Protein AF-A0A7W0QN53-F1 (afdb_monomer)

Sequence (244 aa):
MTRIAAPAMTIVIVVIAFSGLAGWNRSGQPRLVATLTERELPPSWNAQGLDDESGRQLRIEIEYRHDPLDSRNWLPELRLRAIGFHFNVPTGAPEAADTYAKTPARLAWVVFELDGPAWRDIERRRALQPEAQPAQQRQLQSRLVPVDAGPDFETLLARYPTGHLILRAVVGLTYLMPEHGGPLVYGAIRKIVPGEIAVPSHLRAVLDALPARVEGGPPLPRYEAELAMGRLGIPYLRGVRPLP

Foldseek 3Di:
DPPVVVVVVVVVVVVCVVVVVVVQQAPDDFQDKDKFFCLQFPWDPVVPDDDPPPFTKTFGAADWPPDLVSQCQQCNPVQVVQQPDDDPDDFQDQCSQVVQQPDFWGKWKWKWAAPDPVLVVVVVVLVPDPPRDPPQVVQSHGRTYTRYIHRDDVVVCVVCVPRIDIFIFTKGKHWDQDPDTGIRIGITTPATVVRMEGDDPVQVVQVVPFDDPDVVDRNHGQKMWMWTGTPVRDIYTPHMHTDD

Solvent-accessible surface area (backbone atoms only — not comparable to full-atom values): 13863 Å² total; per-residue (Å²): 140,74,82,61,56,62,62,53,50,53,50,51,52,53,52,49,50,53,53,48,50,56,52,52,24,65,48,76,79,65,82,44,74,44,82,39,38,35,34,31,40,33,74,36,80,73,77,78,61,94,58,100,76,66,71,56,36,29,27,64,40,62,39,78,67,81,51,63,69,59,18,36,67,41,41,29,69,70,39,43,40,63,47,70,50,80,85,87,58,61,84,38,38,80,65,34,45,64,56,40,56,68,44,80,63,36,75,28,35,32,34,24,36,52,77,35,73,70,36,54,49,52,52,54,57,43,73,73,41,93,84,50,70,57,71,61,60,62,54,50,48,26,44,31,23,72,56,41,54,33,66,51,62,66,66,48,43,75,72,45,79,67,73,46,48,76,43,36,27,36,36,30,49,43,67,45,79,51,98,70,76,38,32,47,73,32,48,43,82,75,44,55,52,75,41,58,38,72,54,55,74,91,52,40,64,62,66,68,69,50,77,77,82,58,86,91,52,82,54,66,56,61,29,37,33,36,40,28,27,22,74,74,68,49,71,44,71,79,47,65,47,78,47,136

Secondary structure (DSSP, 8-state):
--SSHHHHHHHHHHHHHHHHHHHHHTSSS-S-EEEEETTTSPBPGGGGSS-TTS--EEEP------SHHHHHHHS-HHHHHHHT----S-TT-TTHHHHHHTSPPEEEEEEEEESSHHHHHHHHHHHTSTT---HHHHTTS--EEEEEEES-HHHHHHH--SSEEEEEEEEEEEEE--SSSS-EEEEEEEEEESSEEEPPHHHHHHHHTSPPPPTTS----SEEEEEEE-TTS-EEEEEEEE--

Mean predicted aligned error: 8.48 Å

Nearest PDB structures (foldseek):
  3ewk-assembly1_A  TM=4.896E-01  e=5.685E+00  Methylococcus capsulatus
  6gbv-assembly1_A-2  TM=2.712E-01  e=3.384E+00  Dinoroseobacter shibae DFL 12 = DSM 16493
  7sgl-assembly1_C  TM=2.755E-01  e=6.758E+00  Homo sapiens

Structure (mmCIF, N/CA/C/O backbone):
data_AF-A0A7W0QN53-F1
#
_entry.id   AF-A0A7W0QN53-F1
#
loop_
_atom_site.group_PDB
_atom_site.id
_atom_site.type_symbol
_atom_site.label_atom_id
_atom_site.label_alt_id
_atom_site.label_comp_id
_atom_site.label_asym_id
_atom_site.label_entity_id
_atom_site.label_seq_id
_atom_site.pdbx_PDB_ins_code
_atom_site.Cartn_x
_atom_site.Cartn_y
_atom_site.Cartn_z
_atom_site.occupancy
_atom_site.B_iso_or_equiv
_atom_site.auth_seq_id
_atom_site.auth_comp_id
_atom_site.auth_asym_id
_atom_site.auth_atom_id
_atom_site.pdbx_PDB_model_num
ATOM 1 N N . MET A 1 1 ? -35.197 37.846 5.165 1.00 49.56 1 MET A N 1
ATOM 2 C CA . MET A 1 1 ? -34.543 36.732 5.896 1.00 49.56 1 MET A CA 1
ATOM 3 C C . MET A 1 1 ? -34.338 35.489 5.007 1.00 49.56 1 MET A C 1
ATOM 5 O O . MET A 1 1 ? -34.407 34.372 5.488 1.00 49.56 1 MET A O 1
ATOM 9 N N . THR A 1 2 ? -34.034 35.652 3.713 1.00 52.00 2 THR A N 1
ATOM 10 C CA . THR A 1 2 ? -34.021 34.557 2.712 1.00 52.00 2 THR A CA 1
ATOM 11 C C . THR A 1 2 ? -32.630 34.215 2.162 1.00 52.00 2 THR A C 1
ATOM 13 O O . THR A 1 2 ? -32.497 33.285 1.378 1.00 52.00 2 THR A O 1
ATOM 16 N N . ARG A 1 3 ? -31.572 34.929 2.577 1.00 52.72 3 ARG A N 1
ATOM 17 C CA . ARG A 1 3 ? -30.212 34.754 2.026 1.00 52.72 3 ARG A CA 1
ATOM 18 C C . ARG A 1 3 ? -29.341 33.718 2.755 1.00 52.72 3 ARG A C 1
ATOM 20 O O . ARG A 1 3 ? -28.291 33.365 2.240 1.00 52.72 3 ARG A O 1
ATOM 27 N N . ILE A 1 4 ? -29.783 33.202 3.907 1.00 54.41 4 ILE A N 1
ATOM 28 C CA . ILE A 1 4 ? -29.040 32.204 4.710 1.00 54.41 4 ILE A CA 1
ATOM 29 C C . ILE A 1 4 ? -29.551 30.768 4.458 1.00 54.41 4 ILE A C 1
ATOM 31 O O . ILE A 1 4 ? -28.822 29.804 4.663 1.00 54.41 4 ILE A O 1
ATOM 35 N N . ALA A 1 5 ? -30.772 30.605 3.935 1.00 55.28 5 ALA A N 1
ATOM 36 C CA . ALA A 1 5 ? -31.382 29.287 3.731 1.00 55.28 5 ALA A CA 1
ATOM 37 C C . ALA A 1 5 ? -30.684 28.457 2.637 1.00 55.28 5 ALA A C 1
ATOM 39 O O . ALA A 1 5 ? -30.476 27.260 2.811 1.00 55.28 5 ALA A O 1
ATOM 40 N N . ALA A 1 6 ? -30.268 29.095 1.538 1.00 56.34 6 ALA A N 1
ATOM 41 C CA . ALA A 1 6 ? -29.578 28.422 0.438 1.00 56.34 6 ALA A CA 1
ATOM 42 C C . ALA A 1 6 ? -28.191 27.860 0.828 1.00 56.34 6 ALA A C 1
ATOM 44 O O . ALA A 1 6 ? -27.966 26.672 0.600 1.00 56.34 6 ALA A O 1
ATOM 45 N N . PRO A 1 7 ? -27.269 28.625 1.455 1.00 65.00 7 PRO A N 1
ATOM 46 C CA . PRO A 1 7 ? -25.982 28.067 1.878 1.00 65.00 7 PRO A CA 1
ATOM 47 C C . PRO A 1 7 ? -26.133 27.015 2.986 1.00 65.00 7 PRO A C 1
ATOM 49 O O . PRO A 1 7 ? -25.450 25.995 2.941 1.00 65.00 7 PRO A O 1
ATOM 52 N N . ALA A 1 8 ? -27.061 27.203 3.933 1.00 65.00 8 ALA A N 1
ATOM 53 C CA . ALA A 1 8 ? -27.314 26.223 4.989 1.00 65.00 8 ALA A CA 1
ATOM 54 C C . ALA A 1 8 ? -27.833 24.886 4.430 1.00 65.00 8 ALA A C 1
ATOM 56 O O . ALA A 1 8 ? -27.370 23.824 4.837 1.00 65.00 8 ALA A O 1
ATOM 57 N N . MET A 1 9 ? -28.741 24.924 3.451 1.00 71.06 9 MET A N 1
ATOM 58 C CA . MET A 1 9 ? -29.277 23.721 2.810 1.00 71.06 9 MET A CA 1
ATOM 59 C C . MET A 1 9 ? -28.211 22.974 1.998 1.00 71.06 9 MET A C 1
ATOM 61 O O . MET A 1 9 ? -28.131 21.750 2.082 1.00 71.06 9 MET A O 1
ATOM 65 N N . THR A 1 10 ? -27.339 23.690 1.280 1.00 69.62 10 THR A N 1
ATOM 66 C CA . THR A 1 10 ? -26.200 23.077 0.579 1.00 69.62 10 THR A CA 1
ATOM 67 C C . THR A 1 10 ? -25.249 22.385 1.553 1.00 69.62 10 THR A C 1
ATOM 69 O O . THR A 1 10 ? -24.856 21.246 1.314 1.00 69.62 10 THR A O 1
ATOM 72 N N . ILE A 1 11 ? -24.924 23.025 2.681 1.00 72.00 11 ILE A N 1
ATOM 73 C CA . ILE A 1 11 ? -24.069 22.427 3.717 1.00 72.00 11 ILE A CA 1
ATOM 74 C C . ILE A 1 11 ? -24.713 21.154 4.278 1.00 72.00 11 ILE A C 1
ATOM 76 O O . ILE A 1 11 ? -24.049 20.125 4.364 1.00 72.00 11 ILE A O 1
ATOM 80 N N . VAL A 1 12 ? -26.011 21.182 4.596 1.00 71.81 12 VAL A N 1
ATOM 81 C CA . VAL A 1 12 ? -26.733 20.009 5.115 1.00 71.81 12 VAL A CA 1
ATOM 82 C C . VAL A 1 12 ? -26.734 18.857 4.105 1.00 71.81 12 VAL A C 1
ATOM 84 O O . VAL A 1 12 ? -26.457 17.722 4.485 1.00 71.81 12 VAL A O 1
ATOM 87 N N . ILE A 1 13 ? -26.967 19.128 2.817 1.00 70.00 13 ILE A N 1
ATOM 88 C CA . ILE A 1 13 ? -26.927 18.101 1.762 1.00 70.00 13 ILE A CA 1
ATOM 89 C C . ILE A 1 13 ? -25.531 17.481 1.657 1.00 70.00 13 ILE A C 1
ATOM 91 O O . ILE A 1 13 ? -25.406 16.259 1.597 1.00 70.00 13 ILE A O 1
ATOM 95 N N . VAL A 1 14 ? -24.481 18.303 1.682 1.00 69.00 14 VAL A N 1
ATOM 96 C CA . VAL A 1 14 ? -23.091 17.834 1.618 1.00 69.00 14 VAL A CA 1
ATOM 97 C C . VAL A 1 14 ? -22.743 16.977 2.841 1.00 69.00 14 VAL A C 1
ATOM 99 O O . VAL A 1 14 ? -22.193 15.887 2.691 1.00 69.00 14 VAL A O 1
ATOM 102 N N . VAL A 1 15 ? -23.124 17.409 4.047 1.00 66.44 15 VAL A N 1
ATOM 103 C CA . VAL A 1 15 ? -22.886 16.658 5.292 1.00 66.44 15 VAL A CA 1
ATOM 104 C C . VAL A 1 15 ? -23.634 15.322 5.297 1.00 66.44 15 VAL A C 1
ATOM 106 O O . VAL A 1 15 ? -23.049 14.298 5.662 1.00 66.44 15 VAL A O 1
ATOM 109 N N . ILE A 1 16 ? -24.897 15.299 4.855 1.00 63.41 16 ILE A N 1
ATOM 110 C CA . ILE A 1 16 ? -25.692 14.065 4.746 1.00 63.41 16 ILE A CA 1
ATOM 111 C C . ILE A 1 16 ? -25.085 13.132 3.696 1.00 63.41 16 ILE A C 1
ATOM 113 O O . ILE 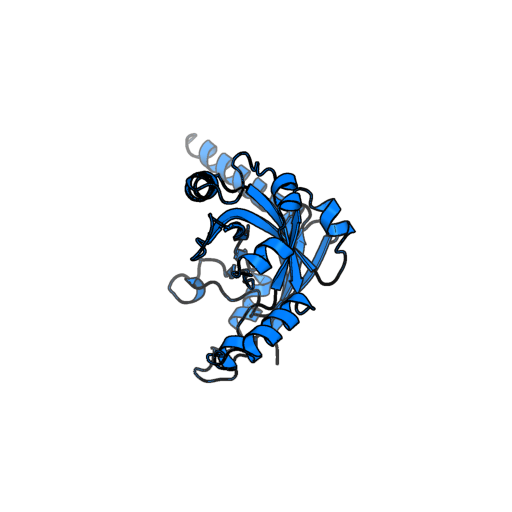A 1 16 ? -24.959 11.936 3.954 1.00 63.41 16 ILE A O 1
ATOM 117 N N . ALA A 1 17 ? -24.653 13.659 2.548 1.00 63.53 17 ALA A N 1
ATOM 118 C CA . ALA A 1 17 ? -24.020 12.866 1.500 1.00 63.53 17 ALA A CA 1
ATOM 119 C C . ALA A 1 17 ? -22.724 12.204 1.999 1.00 63.53 17 ALA A C 1
ATOM 121 O O . ALA A 1 17 ? -22.555 10.995 1.842 1.00 63.53 17 ALA A O 1
ATOM 122 N N . PHE A 1 18 ? -21.839 12.950 2.668 1.00 61.38 18 PHE A N 1
ATOM 123 C CA . PHE A 1 18 ? -20.591 12.394 3.201 1.00 61.38 18 PHE A CA 1
ATOM 124 C C . PHE A 1 18 ? -20.811 11.418 4.366 1.00 61.38 18 PHE A C 1
ATOM 126 O O . PHE A 1 18 ? -20.173 10.363 4.408 1.00 61.38 18 PHE A O 1
ATOM 133 N N . SER A 1 19 ? -21.747 11.710 5.274 1.00 62.31 19 SER A N 1
ATOM 134 C CA . SER A 1 19 ? -22.089 10.802 6.381 1.00 62.31 19 SER A CA 1
ATOM 135 C C . SER A 1 19 ? -22.739 9.514 5.868 1.00 62.31 19 SER A C 1
ATOM 137 O O . SER A 1 19 ? -22.393 8.416 6.310 1.00 62.31 19 SER A O 1
ATOM 139 N N . GLY A 1 20 ? -23.624 9.635 4.875 1.00 69.94 20 GLY A N 1
ATOM 140 C CA . GLY A 1 20 ? -24.259 8.511 4.193 1.00 69.94 20 GLY A CA 1
ATOM 141 C C . GLY A 1 20 ? -23.251 7.636 3.451 1.00 69.94 20 GLY A C 1
ATOM 142 O O . GLY A 1 20 ? -23.315 6.416 3.563 1.00 69.94 20 GLY A O 1
ATOM 143 N N . LEU A 1 21 ? -22.263 8.230 2.773 1.00 72.94 21 LEU A N 1
ATOM 144 C CA . LEU A 1 21 ? -21.181 7.498 2.102 1.00 72.94 21 LEU A CA 1
ATOM 145 C C . LEU A 1 21 ? -20.304 6.718 3.089 1.00 72.94 21 LEU A C 1
ATOM 147 O O . LEU A 1 21 ? -19.957 5.567 2.820 1.00 72.94 21 LEU A O 1
ATOM 151 N N . ALA A 1 22 ? -19.972 7.305 4.242 1.00 74.00 22 ALA A N 1
ATOM 152 C CA . ALA A 1 22 ? -19.208 6.616 5.280 1.00 74.00 22 ALA A CA 1
ATOM 153 C C . ALA A 1 22 ? -19.995 5.439 5.882 1.00 74.00 22 ALA A C 1
ATOM 155 O O . ALA A 1 22 ? -19.445 4.346 6.037 1.00 74.00 22 ALA A O 1
ATOM 156 N N . GLY A 1 23 ? -21.285 5.641 6.173 1.00 77.62 23 GLY A N 1
ATOM 157 C CA . GLY A 1 23 ? -22.186 4.583 6.633 1.00 77.62 23 GLY A CA 1
ATOM 158 C C . GLY A 1 23 ? -22.361 3.474 5.594 1.00 77.62 23 GLY A C 1
ATOM 159 O O . GLY A 1 23 ? -22.252 2.295 5.921 1.00 77.62 23 GLY A O 1
ATOM 160 N N . TRP A 1 24 ? -22.535 3.837 4.322 1.00 81.81 24 TRP A N 1
ATOM 161 C CA . TRP A 1 24 ? -22.690 2.886 3.224 1.00 81.81 24 TRP A CA 1
ATOM 162 C C . TRP A 1 24 ? -21.407 2.093 2.955 1.00 81.81 24 TRP A C 1
ATOM 164 O O . TRP A 1 24 ? -21.468 0.876 2.775 1.00 81.81 24 TRP A O 1
ATOM 174 N N . ASN A 1 25 ? -20.233 2.728 3.016 1.00 85.31 25 ASN A N 1
ATOM 175 C CA . ASN A 1 25 ? -18.957 2.021 2.900 1.00 85.31 25 ASN A CA 1
ATOM 176 C C . ASN A 1 25 ? -18.796 0.952 3.991 1.00 85.31 25 ASN A C 1
ATOM 178 O O . ASN A 1 25 ? -18.280 -0.125 3.709 1.00 85.31 25 ASN A O 1
ATOM 182 N N . ARG A 1 26 ? -19.259 1.233 5.214 1.00 84.94 26 ARG A N 1
ATOM 183 C CA . ARG A 1 26 ? -19.212 0.302 6.355 1.00 84.94 26 ARG A CA 1
ATOM 184 C C . ARG A 1 26 ? -20.394 -0.669 6.410 1.00 84.94 26 ARG A C 1
ATOM 186 O O . ARG A 1 26 ? -20.429 -1.518 7.295 1.00 84.94 26 ARG A O 1
ATOM 193 N N . SER A 1 27 ? -21.371 -0.530 5.515 1.00 81.69 27 SER A N 1
ATOM 194 C CA . SER A 1 27 ? -22.553 -1.389 5.502 1.00 81.69 27 SER A CA 1
ATOM 195 C C . SER A 1 27 ? -22.236 -2.767 4.915 1.00 81.69 27 SER A C 1
ATOM 197 O O . SER A 1 27 ? -21.496 -2.891 3.936 1.00 81.69 27 SER A O 1
ATOM 199 N N . GLY A 1 28 ? -22.839 -3.803 5.498 1.00 77.38 28 GLY A N 1
ATOM 200 C CA . GLY A 1 28 ? -22.629 -5.194 5.100 1.00 77.38 28 GLY A CA 1
ATOM 201 C C . GLY A 1 28 ? -21.401 -5.838 5.747 1.00 77.38 28 GLY A C 1
ATOM 202 O O . GLY A 1 28 ? -20.790 -5.289 6.663 1.00 77.38 28 GLY A O 1
ATOM 203 N N . GLN A 1 29 ? -21.066 -7.044 5.288 1.00 79.25 29 GLN A N 1
ATOM 204 C CA . GLN A 1 29 ? -19.858 -7.728 5.738 1.00 79.25 29 GLN A CA 1
ATOM 205 C C . GLN A 1 29 ? -18.625 -7.108 5.064 1.00 79.25 29 GLN A C 1
ATOM 207 O O . GLN A 1 29 ? -18.663 -6.840 3.857 1.00 79.25 29 GLN A O 1
ATOM 212 N N . PRO A 1 30 ? -17.539 -6.864 5.817 1.00 84.25 30 PRO A N 1
ATOM 213 C CA . PRO A 1 30 ? -16.306 -6.356 5.242 1.00 8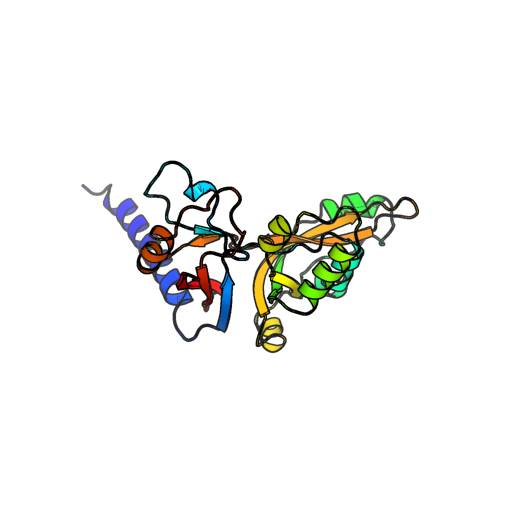4.25 30 PRO A CA 1
ATOM 214 C C . PRO A 1 30 ? -15.744 -7.364 4.245 1.00 84.25 30 PRO A C 1
ATOM 216 O O . PRO A 1 30 ? -15.778 -8.573 4.467 1.00 84.25 30 PRO A O 1
ATOM 219 N N . ARG A 1 31 ? -15.212 -6.846 3.143 1.00 84.44 31 ARG A N 1
ATOM 220 C CA . ARG A 1 31 ? -14.746 -7.673 2.021 1.00 84.44 31 ARG A CA 1
ATOM 221 C C . ARG A 1 31 ? -13.388 -8.312 2.286 1.00 84.44 31 ARG A C 1
ATOM 223 O O . ARG A 1 31 ? -13.052 -9.328 1.695 1.00 84.44 31 ARG A O 1
ATOM 230 N N . LEU A 1 32 ? -12.615 -7.665 3.151 1.00 88.44 32 LEU A N 1
ATOM 231 C CA . LEU A 1 32 ? -11.283 -8.053 3.578 1.00 88.44 32 LEU A CA 1
ATOM 232 C C . LEU A 1 32 ? -11.070 -7.458 4.970 1.00 88.44 32 LEU A C 1
ATOM 234 O O . LEU A 1 32 ? -11.441 -6.303 5.208 1.00 88.44 32 LEU A O 1
ATOM 238 N N . VAL A 1 33 ? -10.503 -8.245 5.882 1.00 91.31 33 VAL A N 1
ATOM 239 C CA . VAL A 1 33 ? -10.131 -7.806 7.232 1.00 91.31 33 VAL A CA 1
ATOM 240 C C . VAL A 1 33 ? -8.691 -8.225 7.497 1.00 91.31 33 VAL A C 1
ATOM 242 O O . VAL A 1 33 ? -8.322 -9.363 7.219 1.00 91.31 33 VAL A O 1
ATOM 245 N N . ALA A 1 34 ? -7.892 -7.303 8.024 1.00 92.31 34 ALA A N 1
ATOM 246 C CA . ALA A 1 34 ? -6.507 -7.530 8.404 1.00 92.31 34 ALA A CA 1
ATOM 247 C C . ALA A 1 34 ? -6.238 -6.929 9.788 1.00 92.31 34 ALA A C 1
ATOM 249 O O . ALA A 1 34 ? -6.646 -5.802 10.071 1.00 92.31 34 ALA A O 1
ATOM 250 N N . THR A 1 35 ? -5.527 -7.670 10.632 1.00 94.62 35 THR A N 1
ATOM 251 C CA . THR A 1 35 ? -5.037 -7.169 11.919 1.00 94.62 35 THR A CA 1
ATOM 252 C C . THR A 1 35 ? -3.652 -6.577 11.710 1.00 94.62 35 THR A C 1
ATOM 254 O O . THR A 1 35 ? -2.719 -7.288 11.344 1.00 94.62 35 THR A O 1
ATOM 257 N N . LEU A 1 36 ? -3.530 -5.269 11.908 1.00 94.75 36 LEU A N 1
ATOM 258 C CA . LEU A 1 36 ? -2.307 -4.496 11.713 1.00 94.75 36 LEU A CA 1
ATOM 259 C C . LEU A 1 36 ? -1.796 -3.973 13.053 1.00 94.75 36 LEU A C 1
ATOM 261 O O . LEU A 1 36 ? -2.572 -3.801 13.987 1.00 94.75 36 LEU A O 1
ATOM 265 N N . THR A 1 37 ? -0.503 -3.691 13.157 1.00 93.62 37 THR A N 1
ATOM 266 C CA . THR A 1 37 ? 0.090 -3.100 14.364 1.00 93.62 37 THR A CA 1
ATOM 267 C C . THR A 1 37 ? 0.438 -1.634 14.140 1.00 93.62 37 THR A C 1
ATOM 269 O O . THR A 1 37 ? 0.337 -1.119 13.026 1.00 93.62 37 THR A O 1
ATOM 272 N N . GLU A 1 38 ? 0.920 -0.959 15.185 1.00 90.75 38 GLU A N 1
ATOM 273 C CA . GLU A 1 38 ? 1.493 0.390 15.073 1.00 90.75 38 GLU A CA 1
ATOM 274 C C . GLU A 1 38 ? 2.580 0.507 13.977 1.00 90.75 38 GLU A C 1
ATOM 276 O O . GLU A 1 38 ? 2.793 1.596 13.456 1.00 90.75 38 GLU A O 1
ATOM 281 N N . ARG A 1 39 ? 3.243 -0.594 13.587 1.00 91.56 39 ARG A N 1
ATOM 282 C CA . ARG A 1 39 ? 4.249 -0.614 12.506 1.00 91.56 39 ARG A CA 1
ATOM 283 C C . ARG A 1 39 ? 3.651 -0.301 11.133 1.00 91.56 39 ARG A C 1
ATOM 285 O O . ARG A 1 39 ? 4.284 0.359 10.318 1.00 91.56 39 ARG A O 1
ATOM 292 N N . GLU A 1 40 ? 2.445 -0.796 10.874 1.00 94.44 40 GLU A N 1
ATOM 293 C CA . GLU A 1 40 ? 1.733 -0.617 9.605 1.00 94.44 40 GLU A CA 1
ATOM 294 C C . GLU A 1 40 ? 0.730 0.546 9.657 1.00 94.44 40 GLU A C 1
ATOM 296 O O . GLU A 1 40 ? 0.313 1.053 8.616 1.00 94.44 40 GLU A O 1
ATOM 301 N N . LEU A 1 41 ? 0.333 0.963 10.863 1.00 93.44 41 LEU A N 1
ATOM 302 C CA . LEU A 1 41 ? -0.618 2.046 11.101 1.00 93.44 41 LEU A CA 1
ATOM 303 C C . LEU A 1 41 ? -0.104 3.089 12.109 1.00 93.44 41 LEU A C 1
ATOM 305 O O . LEU A 1 41 ? -0.831 3.390 13.050 1.00 93.44 41 LEU A O 1
ATOM 309 N N . PRO A 1 42 ? 1.110 3.656 11.984 1.00 89.31 42 PRO A N 1
ATOM 310 C CA . PRO A 1 42 ? 1.612 4.609 12.971 1.00 89.31 42 PRO A CA 1
ATOM 311 C C . PRO A 1 42 ? 0.693 5.839 13.103 1.00 89.31 42 PRO A C 1
ATOM 313 O O . PRO A 1 42 ? 0.068 6.254 12.118 1.00 89.31 42 PRO A O 1
ATOM 316 N N . PRO A 1 43 ? 0.630 6.479 14.288 1.00 85.81 43 PRO A N 1
ATOM 317 C CA . PRO A 1 43 ? -0.032 7.774 14.426 1.00 85.81 43 PRO A CA 1
ATOM 318 C C . PRO A 1 43 ? 0.526 8.770 13.399 1.00 85.81 43 PRO A C 1
ATOM 320 O O . PRO A 1 43 ? 1.740 8.815 13.176 1.00 85.81 43 PRO A O 1
ATOM 323 N N . SER A 1 44 ? -0.344 9.549 12.751 1.00 81.81 44 SER A N 1
ATOM 324 C CA . SER A 1 44 ? 0.119 10.612 11.849 1.00 81.81 44 SER A CA 1
ATOM 325 C C . SER A 1 44 ? 0.897 11.675 12.638 1.00 81.81 44 SER A C 1
ATOM 327 O O . SER A 1 44 ? 0.578 11.959 13.792 1.00 81.81 44 SER A O 1
ATOM 329 N N . TRP A 1 45 ? 1.930 12.260 12.024 1.00 59.44 45 TRP A N 1
ATOM 330 C CA . TRP A 1 45 ? 2.885 13.170 12.680 1.00 59.44 45 TRP A CA 1
ATOM 331 C C . TRP A 1 45 ? 2.218 14.447 13.221 1.00 59.44 45 TRP A C 1
ATOM 333 O O . TRP A 1 45 ? 2.705 15.047 14.176 1.00 59.44 45 TRP A O 1
ATOM 343 N N . ASN A 1 46 ? 1.053 14.809 12.679 1.00 53.75 46 ASN A N 1
ATOM 344 C CA . ASN A 1 46 ? 0.252 15.943 13.143 1.00 53.75 46 ASN A CA 1
ATOM 345 C C . ASN A 1 46 ? -0.458 15.673 14.486 1.00 53.75 46 ASN A C 1
ATOM 347 O O . ASN A 1 46 ? -1.067 16.575 15.044 1.00 53.75 46 ASN A O 1
ATOM 351 N N . ALA A 1 47 ? -0.371 14.458 15.039 1.00 49.31 47 ALA A N 1
ATOM 352 C CA . ALA A 1 47 ? -0.933 14.128 16.350 1.00 49.31 47 ALA A CA 1
ATOM 353 C C . ALA A 1 47 ? -0.110 14.677 17.535 1.00 49.31 47 ALA A C 1
ATOM 355 O O . ALA A 1 47 ? -0.547 14.553 18.678 1.00 49.31 47 ALA A O 1
ATOM 356 N N . GLN A 1 48 ? 1.077 15.251 17.289 1.00 44.78 48 GLN A N 1
ATOM 357 C CA . GLN A 1 48 ? 1.996 15.705 18.341 1.00 44.78 48 GLN A CA 1
ATOM 358 C C . GLN A 1 48 ? 1.967 17.223 18.611 1.00 44.78 48 GLN A C 1
ATOM 360 O O . GLN A 1 48 ? 2.634 17.668 19.542 1.00 44.78 48 GLN A O 1
ATOM 365 N N . GLY A 1 49 ? 1.227 18.029 17.839 1.00 42.69 49 GLY A N 1
ATOM 366 C CA . GLY A 1 49 ? 1.264 19.489 17.968 1.00 42.69 49 GLY A CA 1
ATOM 367 C C . GLY A 1 49 ? -0.068 20.169 17.670 1.00 42.69 49 GLY A C 1
ATOM 368 O O . GLY A 1 49 ? -0.502 20.163 16.528 1.00 42.69 49 GLY A O 1
ATOM 369 N N . LEU A 1 50 ? -0.639 20.785 18.712 1.00 37.78 50 LEU A N 1
ATOM 370 C CA . LEU A 1 50 ? -1.579 21.916 18.677 1.00 37.78 50 LEU A CA 1
ATOM 371 C C . LEU A 1 50 ? -2.747 21.771 17.687 1.00 37.78 50 LEU A C 1
ATOM 373 O O . LEU A 1 50 ? -2.738 22.366 16.618 1.00 37.78 50 LEU A O 1
ATOM 377 N N . ASP A 1 51 ? -3.724 20.942 18.058 1.00 39.06 51 ASP A N 1
ATOM 378 C CA . ASP A 1 51 ? -5.155 21.285 18.094 1.00 39.06 51 ASP A CA 1
ATOM 379 C C . ASP A 1 51 ? -5.950 19.997 18.354 1.00 39.06 51 ASP A C 1
ATOM 381 O O . ASP A 1 51 ? -5.993 19.083 17.525 1.00 39.06 51 ASP A O 1
ATOM 385 N N . ASP A 1 52 ? -6.611 19.949 19.513 1.00 45.06 52 ASP A N 1
ATOM 386 C CA . ASP A 1 52 ? -7.485 18.867 20.009 1.00 45.06 52 ASP A CA 1
ATOM 387 C C . ASP A 1 52 ? -8.679 18.560 19.064 1.00 45.06 52 ASP A C 1
ATOM 389 O O . ASP A 1 52 ? -9.458 17.628 19.275 1.00 45.06 52 ASP A O 1
ATOM 393 N N . GLU A 1 53 ? -8.828 19.338 17.986 1.00 42.28 53 GLU A N 1
ATOM 394 C CA . GLU A 1 53 ? -9.922 19.267 17.018 1.00 42.28 53 GLU A CA 1
ATOM 395 C C . GLU A 1 53 ? -9.569 18.505 15.727 1.00 42.28 53 GLU A C 1
ATOM 397 O O . GLU A 1 53 ? -10.471 18.017 15.032 1.00 42.28 53 GLU A O 1
ATOM 402 N N . SER A 1 54 ? -8.281 18.319 15.404 1.00 45.78 54 SER A N 1
ATOM 403 C CA . SER A 1 54 ? -7.887 17.535 14.229 1.00 45.78 54 SER A CA 1
ATOM 404 C C . SER A 1 54 ? -7.975 16.041 14.560 1.00 45.78 54 SER A C 1
ATOM 406 O O . SER A 1 54 ? -7.153 15.453 15.257 1.00 45.78 54 SER A O 1
ATOM 408 N N . GLY A 1 55 ? -9.079 15.415 14.139 1.00 55.72 55 GLY A N 1
ATOM 409 C CA . GLY A 1 55 ? -9.383 14.028 14.484 1.00 55.72 55 GLY A CA 1
ATOM 410 C C . GLY A 1 55 ? -8.193 13.096 14.252 1.00 55.72 55 GLY A C 1
ATOM 411 O O . GLY A 1 55 ? -7.635 13.088 13.159 1.00 55.72 55 GLY A O 1
ATOM 412 N N . ARG A 1 56 ? -7.834 12.298 15.271 1.00 74.06 56 ARG A N 1
ATOM 413 C CA . ARG A 1 56 ? -6.718 11.343 15.196 1.00 74.06 56 ARG A CA 1
ATOM 414 C C . ARG A 1 56 ? -6.792 10.514 13.919 1.00 74.06 56 ARG A C 1
ATOM 416 O O . ARG A 1 56 ? -7.835 9.935 13.597 1.00 74.06 56 ARG A O 1
ATOM 423 N N . GLN A 1 57 ? -5.669 10.453 13.221 1.00 87.50 57 GLN A N 1
ATOM 424 C CA . GLN A 1 57 ? -5.492 9.676 12.006 1.00 87.50 57 GLN A CA 1
ATOM 425 C C . GLN A 1 57 ? -4.320 8.719 12.179 1.00 87.50 57 GLN A C 1
ATOM 427 O O . GLN A 1 57 ? -3.305 9.059 12.790 1.00 87.50 57 GLN A O 1
ATOM 432 N N . LEU A 1 58 ? -4.477 7.521 11.626 1.00 90.94 58 LEU A N 1
ATOM 433 C CA . LEU A 1 58 ? -3.400 6.550 11.492 1.00 90.94 58 LEU A CA 1
ATOM 434 C C . LEU A 1 58 ? -2.930 6.546 10.044 1.00 90.94 58 LEU A C 1
ATOM 436 O O . LEU A 1 58 ? -3.747 6.457 9.127 1.00 90.94 58 LEU A O 1
ATOM 440 N N . ARG A 1 59 ? -1.624 6.657 9.837 1.00 92.31 59 ARG A N 1
ATOM 441 C CA . ARG A 1 59 ? -1.006 6.634 8.511 1.00 92.31 59 ARG A CA 1
ATOM 442 C C . ARG A 1 59 ? -0.780 5.190 8.093 1.00 92.31 59 ARG A C 1
ATOM 444 O O . ARG A 1 59 ? -0.276 4.414 8.888 1.00 92.31 59 ARG A O 1
ATOM 451 N N . ILE A 1 60 ? -1.119 4.832 6.860 1.00 94.00 60 ILE A N 1
ATOM 452 C CA . ILE A 1 60 ? -0.792 3.516 6.309 1.00 94.00 60 ILE A CA 1
ATOM 453 C C . ILE A 1 60 ? 0.679 3.522 5.915 1.00 94.00 60 ILE A C 1
ATOM 455 O O . ILE A 1 60 ? 1.073 4.263 5.013 1.00 94.00 60 ILE A O 1
ATOM 459 N N . GLU A 1 61 ? 1.467 2.679 6.572 1.00 93.75 61 GLU A N 1
ATOM 460 C CA . GLU A 1 61 ? 2.879 2.493 6.272 1.00 93.75 61 GLU A CA 1
ATOM 461 C C . GLU A 1 61 ? 3.117 1.158 5.570 1.00 93.75 61 GLU A C 1
ATOM 463 O O . GLU A 1 61 ? 2.569 0.123 5.956 1.00 93.75 61 GLU A O 1
ATOM 468 N N . ILE A 1 62 ? 3.961 1.178 4.539 1.00 94.62 62 ILE A N 1
ATOM 469 C CA . ILE A 1 62 ? 4.359 -0.000 3.761 1.00 94.62 62 ILE A CA 1
ATOM 470 C C . ILE A 1 62 ? 5.880 -0.110 3.705 1.00 94.62 62 ILE A C 1
ATOM 472 O O . ILE A 1 62 ? 6.589 0.889 3.821 1.00 94.62 62 ILE A O 1
ATOM 476 N N . GLU A 1 63 ? 6.377 -1.316 3.463 1.00 93.50 63 GLU A N 1
ATOM 477 C CA . GLU A 1 63 ? 7.769 -1.541 3.094 1.00 93.50 63 GLU A CA 1
ATOM 478 C C . GLU A 1 63 ? 7.912 -1.426 1.572 1.00 93.50 63 GLU A C 1
ATOM 480 O O . GLU A 1 63 ? 7.404 -2.248 0.802 1.00 93.50 63 GLU A O 1
ATOM 485 N N . TYR A 1 64 ? 8.585 -0.371 1.123 1.00 87.38 64 TYR A N 1
ATOM 486 C CA . TYR A 1 64 ? 8.777 -0.107 -0.297 1.00 87.38 64 TYR A CA 1
ATOM 487 C C . TYR A 1 64 ? 9.892 -0.985 -0.875 1.00 87.38 64 TYR A C 1
ATOM 489 O O . TYR A 1 64 ? 11.007 -1.052 -0.360 1.00 87.38 64 TYR A O 1
ATOM 497 N N . ARG A 1 65 ? 9.630 -1.597 -2.032 1.00 85.62 65 ARG A N 1
ATOM 498 C CA . ARG A 1 65 ? 10.629 -2.381 -2.777 1.00 85.62 65 ARG A CA 1
ATOM 499 C C . ARG A 1 65 ? 11.409 -1.479 -3.731 1.00 85.62 65 ARG A C 1
ATOM 501 O O . ARG A 1 65 ? 11.138 -1.456 -4.925 1.00 85.62 65 ARG A O 1
ATOM 508 N N . HIS A 1 66 ? 12.339 -0.697 -3.186 1.00 73.75 66 HIS A N 1
ATOM 509 C CA . HIS A 1 66 ? 13.093 0.316 -3.941 1.00 73.75 66 HIS A CA 1
ATOM 510 C C . HIS A 1 66 ? 14.070 -0.248 -4.979 1.00 73.75 66 HIS A C 1
ATOM 512 O O . HIS A 1 66 ? 14.436 0.467 -5.909 1.00 73.75 66 HIS A O 1
ATOM 518 N N . ASP A 1 67 ? 14.494 -1.504 -4.833 1.00 87.50 67 ASP A N 1
ATOM 519 C CA . ASP A 1 67 ? 15.385 -2.134 -5.802 1.00 87.50 67 ASP A CA 1
ATOM 520 C C . ASP A 1 67 ? 14.679 -2.283 -7.171 1.00 87.50 67 ASP A C 1
ATOM 522 O O . ASP A 1 67 ? 13.570 -2.825 -7.230 1.00 87.50 67 ASP A O 1
ATOM 526 N N . PRO A 1 68 ? 15.276 -1.806 -8.280 1.00 89.12 68 PRO A N 1
ATOM 527 C CA . PRO A 1 68 ? 14.649 -1.851 -9.601 1.00 89.12 68 PRO A CA 1
ATOM 528 C C . PRO A 1 68 ? 14.340 -3.259 -10.112 1.00 89.12 68 PRO A C 1
ATOM 530 O O . PRO A 1 68 ? 13.314 -3.460 -10.767 1.00 89.12 68 PRO A O 1
ATOM 533 N N . LEU A 1 69 ? 15.209 -4.236 -9.837 1.00 88.19 69 LEU A N 1
ATOM 534 C CA . LEU A 1 69 ? 14.990 -5.621 -10.258 1.00 88.19 69 LEU A CA 1
ATOM 535 C C . LEU A 1 69 ? 13.850 -6.228 -9.447 1.00 88.19 69 LEU A C 1
ATOM 537 O O . LEU A 1 69 ? 12.948 -6.854 -10.000 1.00 88.19 69 LEU A O 1
ATOM 541 N N . ASP A 1 70 ? 13.842 -5.955 -8.148 1.00 90.38 70 ASP A N 1
ATOM 542 C CA . ASP A 1 70 ? 12.792 -6.377 -7.241 1.00 90.38 70 ASP A CA 1
ATOM 543 C C . ASP A 1 70 ? 11.433 -5.778 -7.621 1.00 90.38 70 ASP A C 1
ATOM 545 O O . ASP A 1 70 ? 10.426 -6.483 -7.689 1.00 90.38 70 ASP A O 1
ATOM 549 N N . SER A 1 71 ? 11.418 -4.490 -7.973 1.00 92.06 71 SER A N 1
ATOM 550 C CA . SER A 1 71 ? 10.243 -3.800 -8.506 1.00 92.06 71 SER A CA 1
ATOM 551 C C . SER A 1 71 ? 9.698 -4.455 -9.772 1.00 92.06 71 SER A C 1
ATOM 553 O O . SER A 1 71 ? 8.491 -4.649 -9.895 1.00 92.06 71 SER A O 1
ATOM 555 N N . ARG A 1 72 ? 10.572 -4.853 -10.703 1.00 92.38 72 ARG A N 1
ATOM 556 C CA . ARG A 1 72 ? 10.169 -5.554 -11.933 1.00 92.38 72 ARG A CA 1
ATOM 557 C C . ARG A 1 72 ? 9.646 -6.967 -11.674 1.00 92.38 72 ARG A C 1
ATOM 559 O O . ARG A 1 72 ? 8.895 -7.468 -12.506 1.00 92.38 72 ARG A O 1
ATOM 566 N N . ASN A 1 73 ? 10.009 -7.592 -10.553 1.00 93.06 73 ASN A N 1
ATOM 567 C CA . ASN A 1 73 ? 9.516 -8.921 -10.194 1.00 93.06 73 ASN A CA 1
ATOM 568 C C . ASN A 1 73 ? 8.062 -8.882 -9.708 1.00 93.06 73 ASN A C 1
ATOM 570 O O . ASN A 1 73 ? 7.247 -9.675 -10.175 1.00 93.06 73 ASN A O 1
ATOM 574 N N . TRP A 1 74 ? 7.720 -7.970 -8.790 1.00 94.69 74 TRP A N 1
ATOM 575 C CA . TRP A 1 74 ? 6.350 -7.878 -8.257 1.00 94.69 74 TRP A CA 1
ATOM 576 C C . TRP A 1 74 ? 5.420 -7.039 -9.148 1.00 94.69 74 TRP A C 1
ATOM 578 O O . TRP A 1 74 ? 4.216 -7.285 -9.203 1.00 94.69 74 TRP A O 1
ATOM 588 N N . LEU A 1 75 ? 5.976 -6.077 -9.892 1.00 96.19 75 LEU A N 1
ATOM 589 C CA . LEU A 1 75 ? 5.253 -5.214 -10.824 1.00 96.19 75 LEU A CA 1
ATOM 590 C C . LEU A 1 75 ? 5.869 -5.287 -12.235 1.00 96.19 75 LEU A C 1
ATOM 592 O O . LEU A 1 75 ? 6.420 -4.298 -12.733 1.00 96.19 75 LEU A O 1
ATOM 596 N N . PRO A 1 76 ? 5.796 -6.456 -12.904 1.00 95.12 76 PRO A N 1
ATOM 597 C CA . PRO A 1 76 ? 6.360 -6.629 -14.235 1.00 95.12 76 PRO A CA 1
ATOM 598 C C . PRO A 1 76 ? 5.602 -5.804 -15.278 1.00 95.12 76 PRO A C 1
ATOM 600 O O . PRO A 1 76 ? 4.464 -5.372 -15.074 1.00 95.12 76 PRO A O 1
ATOM 603 N N . GLU A 1 77 ? 6.210 -5.649 -16.454 1.00 94.06 77 GLU A N 1
ATOM 604 C CA . GLU A 1 77 ? 5.645 -4.890 -17.575 1.00 94.06 77 GLU A CA 1
ATOM 605 C C . GLU A 1 77 ? 4.208 -5.314 -17.918 1.00 94.06 77 GLU A C 1
ATOM 607 O O . GLU A 1 77 ? 3.356 -4.463 -18.158 1.00 94.06 77 GLU A O 1
ATOM 612 N N . LEU A 1 78 ? 3.904 -6.616 -17.863 1.00 95.62 78 LEU A N 1
ATOM 613 C CA . LEU A 1 78 ? 2.555 -7.137 -18.097 1.00 95.62 78 LEU A CA 1
ATOM 614 C C . LEU A 1 78 ? 1.516 -6.522 -17.141 1.00 95.62 78 LEU A C 1
ATOM 616 O O . LEU A 1 78 ? 0.421 -6.158 -17.571 1.00 95.62 78 LEU A O 1
ATOM 620 N N . ARG A 1 79 ? 1.859 -6.353 -15.857 1.00 97.12 79 ARG A N 1
ATOM 621 C CA . ARG A 1 79 ? 0.987 -5.702 -14.865 1.00 97.12 79 ARG A CA 1
ATOM 622 C C . ARG A 1 79 ? 0.861 -4.213 -15.124 1.00 97.12 79 ARG A C 1
ATOM 624 O O . ARG A 1 79 ? -0.240 -3.676 -15.066 1.00 97.12 79 ARG A O 1
ATOM 631 N N . LEU A 1 80 ? 1.967 -3.555 -15.458 1.00 97.06 80 LEU A N 1
ATOM 632 C CA . LEU A 1 80 ? 1.968 -2.132 -15.794 1.00 97.06 80 LEU A CA 1
ATOM 633 C C . LEU A 1 80 ? 1.087 -1.851 -17.017 1.00 97.06 80 LEU A C 1
ATOM 635 O O . LEU A 1 80 ? 0.280 -0.923 -16.995 1.00 97.06 80 LEU A O 1
ATOM 639 N N . ARG A 1 81 ? 1.155 -2.698 -18.048 1.00 96.62 81 ARG A N 1
ATOM 640 C CA . ARG A 1 81 ? 0.259 -2.623 -19.208 1.00 96.62 81 ARG A CA 1
ATOM 641 C C . ARG A 1 81 ? -1.201 -2.834 -18.816 1.00 96.62 81 ARG A C 1
ATOM 643 O O . ARG A 1 81 ? -2.044 -2.049 -19.235 1.00 96.62 81 ARG A O 1
ATOM 650 N N . ALA A 1 82 ? -1.495 -3.814 -17.960 1.00 97.31 82 ALA A N 1
ATOM 651 C CA . ALA A 1 82 ? -2.851 -4.041 -17.453 1.00 97.31 82 ALA A CA 1
ATOM 652 C C . ALA A 1 82 ? -3.407 -2.849 -16.644 1.00 97.31 82 ALA A C 1
ATOM 654 O O . ALA A 1 82 ? -4.607 -2.600 -16.667 1.00 97.31 82 ALA A O 1
ATOM 655 N N . ILE A 1 83 ? -2.545 -2.090 -15.959 1.00 97.69 83 ILE A N 1
ATOM 656 C CA . ILE A 1 83 ? -2.900 -0.851 -15.239 1.00 97.69 83 ILE A CA 1
ATOM 657 C C . ILE A 1 83 ? -3.112 0.342 -16.201 1.00 97.69 83 ILE A C 1
ATOM 659 O O . ILE A 1 83 ? -3.684 1.361 -15.813 1.00 97.69 83 ILE A O 1
ATOM 663 N N . GLY A 1 84 ? -2.689 0.228 -17.464 1.00 97.12 84 GLY A N 1
ATOM 664 C CA . GLY A 1 84 ? -2.855 1.267 -18.486 1.00 97.12 84 GLY A CA 1
ATOM 665 C C . GLY A 1 84 ? -1.599 2.098 -18.760 1.00 97.12 84 GLY A C 1
ATOM 666 O O . GLY A 1 84 ? -1.702 3.263 -19.162 1.00 97.12 84 GLY A O 1
ATOM 667 N N . PHE A 1 85 ? -0.411 1.537 -18.514 1.00 96.38 85 PHE A N 1
ATOM 668 C CA . PHE A 1 85 ? 0.845 2.078 -19.034 1.00 96.38 85 PHE A CA 1
ATOM 669 C C . PHE A 1 85 ? 1.131 1.547 -20.441 1.00 96.38 85 PHE A C 1
ATOM 671 O O . PHE A 1 85 ? 0.877 0.384 -20.755 1.00 96.38 85 PHE A O 1
ATOM 678 N N . HIS A 1 86 ? 1.720 2.395 -21.278 1.00 93.12 86 HIS A N 1
ATOM 679 C CA . HIS A 1 86 ? 2.142 2.037 -22.627 1.00 93.12 86 HIS A CA 1
ATOM 680 C C . HIS A 1 86 ? 3.655 2.191 -22.735 1.00 93.12 86 HIS A C 1
ATOM 682 O O . HIS A 1 86 ? 4.191 3.246 -22.402 1.00 93.12 86 HIS A O 1
ATOM 688 N N . PHE A 1 87 ? 4.329 1.146 -23.211 1.00 90.19 87 PHE A N 1
ATOM 689 C CA . PHE A 1 87 ? 5.769 1.166 -23.450 1.00 90.19 87 PHE A CA 1
ATOM 690 C C . PHE A 1 87 ? 6.020 1.275 -24.954 1.00 90.19 87 PHE A C 1
ATOM 692 O O . PHE A 1 87 ? 6.094 0.259 -25.645 1.00 90.19 87 PHE A O 1
ATOM 699 N N . ASN A 1 88 ? 6.052 2.516 -25.446 1.00 87.94 88 ASN A N 1
ATOM 700 C CA . ASN A 1 88 ? 6.187 2.846 -26.872 1.00 87.94 88 ASN A CA 1
ATOM 701 C C . ASN A 1 88 ? 7.644 3.096 -27.290 1.00 87.94 88 ASN A C 1
ATOM 703 O O . ASN A 1 88 ? 7.958 3.077 -28.474 1.00 87.94 88 ASN A O 1
ATOM 707 N N . VAL A 1 89 ? 8.522 3.338 -26.319 1.00 87.19 89 VAL A N 1
ATOM 708 C CA . VAL A 1 89 ? 9.964 3.498 -26.510 1.00 87.19 89 VAL A CA 1
ATOM 709 C C . VAL A 1 89 ? 10.662 2.217 -26.041 1.00 87.19 89 VAL A C 1
ATOM 711 O O . VAL A 1 89 ? 10.397 1.775 -24.916 1.00 87.19 89 VAL A O 1
ATOM 714 N N . PRO A 1 90 ? 11.550 1.608 -26.844 1.00 83.12 90 PRO A N 1
A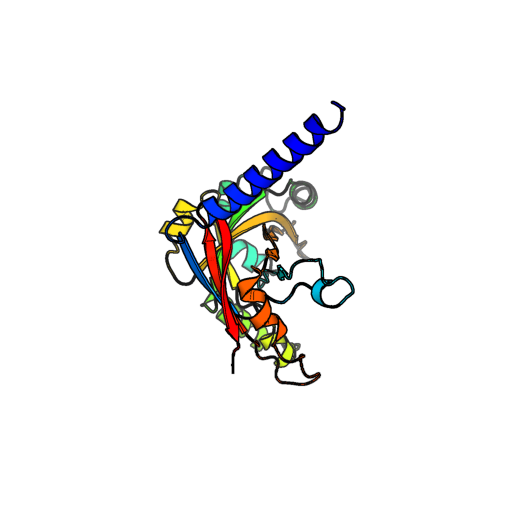TOM 715 C CA . PRO A 1 90 ? 12.291 0.424 -26.427 1.00 83.12 90 PRO A CA 1
ATOM 716 C C . PRO A 1 90 ? 13.016 0.637 -25.092 1.00 83.12 90 PRO A C 1
ATOM 718 O O . PRO A 1 90 ? 13.644 1.672 -24.859 1.00 83.12 90 PRO A O 1
ATOM 721 N N . THR A 1 91 ? 12.943 -0.351 -24.199 1.00 72.38 91 THR A N 1
ATOM 722 C CA . THR A 1 91 ? 13.721 -0.326 -22.954 1.00 72.38 91 THR A CA 1
ATOM 723 C C . THR A 1 91 ? 15.207 -0.289 -23.289 1.00 72.38 91 THR A C 1
ATOM 725 O O . THR A 1 91 ? 15.675 -1.115 -24.070 1.00 72.38 91 THR A O 1
ATOM 728 N N . GLY A 1 92 ? 15.939 0.654 -22.699 1.00 77.62 92 GLY A N 1
ATOM 729 C CA . GLY A 1 92 ? 17.349 0.878 -23.008 1.00 77.62 92 GLY A CA 1
ATOM 730 C C . GLY A 1 92 ? 17.620 1.923 -24.100 1.00 77.62 92 GLY A C 1
ATOM 731 O O . GLY A 1 92 ? 18.780 2.244 -24.337 1.00 77.62 92 GLY A O 1
ATOM 732 N N . ALA A 1 93 ? 16.599 2.503 -24.736 1.00 85.00 93 ALA A N 1
ATOM 733 C CA . ALA A 1 93 ? 16.812 3.678 -25.581 1.00 85.00 93 ALA A CA 1
ATOM 734 C C . ALA A 1 93 ? 17.169 4.904 -24.710 1.00 85.00 93 ALA A C 1
ATOM 736 O O . ALA A 1 93 ? 16.559 5.068 -23.648 1.00 85.00 93 ALA A O 1
ATOM 737 N N . PRO A 1 94 ? 18.115 5.774 -25.114 1.00 83.38 94 PRO A N 1
ATOM 738 C CA . PRO A 1 94 ? 18.514 6.944 -24.323 1.00 83.38 94 PRO A CA 1
ATOM 739 C C . PRO A 1 94 ? 17.336 7.845 -23.917 1.00 83.38 94 PRO A C 1
ATOM 741 O O . PRO A 1 94 ? 17.270 8.328 -22.789 1.00 83.38 94 PRO A O 1
ATOM 744 N N . GLU A 1 95 ? 16.356 8.010 -24.805 1.00 87.12 95 GLU A N 1
ATOM 745 C CA . GLU A 1 95 ? 15.163 8.831 -24.600 1.00 87.12 95 GLU A CA 1
ATOM 746 C C . GLU A 1 95 ? 14.095 8.183 -23.699 1.00 87.12 95 GLU A C 1
ATOM 748 O O . GLU A 1 95 ? 13.134 8.846 -23.289 1.00 87.12 95 GLU A O 1
ATOM 753 N N . ALA A 1 96 ? 14.237 6.897 -23.360 1.00 86.50 96 ALA A N 1
ATOM 754 C CA . ALA A 1 96 ? 13.250 6.183 -22.555 1.00 86.50 96 ALA A CA 1
ATOM 755 C C . ALA A 1 96 ? 13.173 6.734 -21.123 1.00 86.50 96 ALA A C 1
ATOM 757 O O . ALA A 1 96 ? 12.077 6.822 -20.571 1.00 86.50 96 ALA A O 1
ATOM 758 N N . ALA A 1 97 ? 14.300 7.151 -20.536 1.00 85.38 97 ALA A N 1
ATOM 759 C CA . ALA A 1 97 ? 14.340 7.715 -19.184 1.00 85.38 97 ALA A CA 1
ATOM 760 C C . ALA A 1 97 ? 13.391 8.915 -19.058 1.00 85.38 97 ALA A C 1
ATOM 762 O O . ALA A 1 97 ? 12.449 8.911 -18.262 1.00 85.38 97 ALA A O 1
ATOM 763 N N . ASP A 1 98 ? 13.603 9.900 -19.926 1.00 86.69 98 ASP A N 1
ATOM 764 C CA . ASP A 1 98 ? 12.854 11.148 -19.963 1.00 86.69 98 ASP A CA 1
ATOM 765 C C . ASP A 1 98 ? 11.384 10.934 -20.325 1.00 86.69 98 ASP A C 1
ATOM 767 O O . ASP A 1 98 ? 10.492 11.522 -19.708 1.00 86.69 98 ASP A O 1
ATOM 771 N N . THR A 1 99 ? 11.123 10.069 -21.307 1.00 89.00 99 THR A N 1
ATOM 772 C CA . THR A 1 99 ? 9.763 9.768 -21.769 1.00 89.00 99 THR A CA 1
ATOM 773 C C . THR A 1 99 ? 8.937 9.118 -20.659 1.00 89.00 99 THR A C 1
ATOM 775 O O . THR A 1 99 ? 7.819 9.549 -20.360 1.00 89.00 99 THR A O 1
ATOM 778 N N . TYR A 1 100 ? 9.487 8.095 -20.002 1.00 89.56 100 TYR A N 1
ATOM 779 C CA . TYR A 1 100 ? 8.748 7.347 -18.990 1.00 89.56 100 TYR A CA 1
ATOM 780 C C . TYR A 1 100 ? 8.665 8.070 -17.648 1.00 89.56 100 TYR A C 1
ATOM 782 O O . TYR A 1 100 ? 7.632 7.972 -16.989 1.00 89.56 100 TYR A O 1
ATOM 790 N N . ALA A 1 101 ? 9.664 8.872 -17.270 1.00 86.00 101 ALA A N 1
ATOM 791 C CA . ALA A 1 101 ? 9.579 9.704 -16.068 1.00 86.00 101 ALA A CA 1
ATOM 792 C C . ALA A 1 101 ? 8.471 10.767 -16.148 1.00 86.00 101 ALA A C 1
ATOM 794 O O . ALA A 1 101 ? 7.865 11.103 -15.131 1.00 86.00 101 ALA A O 1
ATOM 795 N N . LYS A 1 102 ? 8.168 11.266 -17.354 1.00 90.88 102 LYS A N 1
ATOM 796 C CA . LYS A 1 102 ? 7.090 12.240 -17.607 1.00 90.88 102 LYS A CA 1
ATOM 797 C C . LYS A 1 102 ? 5.724 11.581 -17.825 1.00 90.88 102 LYS A C 1
ATOM 799 O O . LYS A 1 102 ? 4.719 12.277 -17.966 1.00 90.88 102 LYS A O 1
ATOM 804 N N . THR A 1 103 ? 5.660 10.249 -17.853 1.00 94.06 103 THR A N 1
ATOM 805 C CA . THR A 1 103 ? 4.397 9.532 -18.044 1.00 94.06 103 THR A CA 1
ATOM 806 C C . THR A 1 103 ? 3.491 9.732 -16.824 1.00 94.06 103 THR A C 1
ATOM 808 O O . THR A 1 103 ? 3.917 9.457 -15.698 1.00 94.06 103 THR A O 1
ATOM 811 N N . PRO A 1 104 ? 2.229 10.171 -17.005 1.00 95.62 104 PRO A N 1
ATOM 812 C CA . PRO A 1 104 ? 1.340 10.402 -15.879 1.00 95.62 104 PRO A CA 1
ATOM 813 C C . PRO A 1 104 ? 1.084 9.116 -15.096 1.00 95.62 104 PRO A C 1
ATOM 815 O O . PRO A 1 104 ? 0.829 8.054 -15.669 1.00 95.62 104 PRO A O 1
ATOM 818 N N . ALA A 1 105 ? 1.104 9.236 -13.773 1.00 96.88 105 ALA A N 1
ATOM 819 C CA . ALA A 1 105 ? 0.808 8.133 -12.878 1.00 96.88 105 ALA A CA 1
ATOM 820 C C . ALA A 1 105 ? -0.629 7.599 -13.072 1.00 96.88 105 ALA A C 1
ATOM 822 O O . ALA A 1 105 ? -1.508 8.278 -13.615 1.00 96.88 105 ALA A O 1
ATOM 823 N N . ARG A 1 106 ? -0.870 6.365 -12.627 1.00 97.69 106 ARG A N 1
ATOM 824 C CA . ARG A 1 106 ? -2.153 5.657 -12.736 1.00 97.69 106 ARG A CA 1
ATOM 825 C C . ARG A 1 106 ? -2.629 5.228 -11.356 1.00 97.69 106 ARG A C 1
ATOM 827 O O . ARG A 1 106 ? -1.824 4.822 -10.523 1.00 97.69 106 ARG A O 1
ATOM 834 N N . LEU A 1 107 ? -3.933 5.320 -11.111 1.00 97.38 107 LEU A N 1
ATOM 835 C CA . LEU A 1 107 ? -4.545 4.724 -9.927 1.00 97.38 107 LEU A CA 1
ATOM 836 C C . LEU A 1 107 ? -4.759 3.230 -10.195 1.00 97.38 107 LEU A C 1
ATOM 838 O O . LEU A 1 107 ? -5.336 2.876 -11.219 1.00 97.38 107 LEU A O 1
ATOM 842 N N . ALA A 1 108 ? -4.308 2.376 -9.285 1.00 97.62 108 ALA A N 1
ATOM 843 C CA . ALA A 1 108 ? -4.445 0.926 -9.386 1.00 97.62 108 ALA A CA 1
ATOM 844 C C . ALA A 1 108 ? -4.750 0.310 -8.020 1.00 97.62 108 ALA A C 1
ATOM 846 O O . ALA A 1 108 ? -4.523 0.937 -6.983 1.00 97.62 108 ALA A O 1
ATOM 847 N N . TRP A 1 109 ? -5.228 -0.931 -8.023 1.00 97.69 109 TRP A N 1
ATOM 848 C CA . TRP A 1 109 ? -5.284 -1.765 -6.830 1.00 97.69 109 TRP A CA 1
ATOM 849 C C . TRP A 1 109 ? -3.957 -2.497 -6.666 1.00 97.69 109 TRP A C 1
ATOM 851 O O . TRP A 1 109 ? -3.440 -3.074 -7.622 1.00 97.69 109 TRP A O 1
ATOM 861 N N . VAL A 1 110 ? -3.407 -2.467 -5.459 1.00 97.69 110 VAL A N 1
ATOM 862 C CA . VAL A 1 110 ? -2.147 -3.117 -5.105 1.00 97.69 110 VAL A CA 1
ATOM 863 C C . VAL A 1 110 ? -2.406 -4.085 -3.968 1.00 97.69 110 VAL A C 1
ATOM 865 O O . VAL A 1 110 ? -3.077 -3.741 -2.995 1.00 97.69 110 VAL A O 1
ATOM 868 N N . VAL A 1 111 ? -1.875 -5.291 -4.114 1.00 97.38 111 VAL A N 1
ATOM 869 C CA . VAL A 1 111 ? -1.912 -6.341 -3.106 1.00 97.38 111 VAL A CA 1
ATOM 870 C C . VAL A 1 111 ? -0.660 -6.241 -2.257 1.00 97.38 111 VAL A C 1
ATOM 872 O O . VAL A 1 111 ? 0.459 -6.234 -2.773 1.00 97.38 111 VAL A O 1
ATOM 875 N N . PHE A 1 112 ? -0.870 -6.196 -0.952 1.00 96.81 112 PHE A N 1
ATOM 876 C CA . PHE A 1 112 ? 0.159 -6.182 0.061 1.00 96.81 112 PHE A CA 1
ATOM 877 C C . PHE A 1 112 ? 0.077 -7.454 0.891 1.00 96.81 112 PHE A C 1
ATOM 879 O O . PHE A 1 112 ? -0.988 -7.814 1.389 1.00 96.81 112 PHE A O 1
ATOM 886 N N . GLU A 1 113 ? 1.205 -8.121 1.046 1.00 95.81 113 GLU A N 1
ATOM 887 C CA . GLU A 1 113 ? 1.365 -9.264 1.929 1.00 95.81 113 GLU A CA 1
ATOM 888 C C . GLU A 1 113 ? 1.810 -8.769 3.307 1.00 95.81 113 GLU A C 1
ATOM 890 O O . GLU A 1 113 ? 2.722 -7.944 3.406 1.00 95.81 113 GLU A O 1
ATOM 895 N N . LEU A 1 114 ? 1.150 -9.247 4.363 1.00 94.19 114 LEU A N 1
ATOM 896 C CA . LEU A 1 114 ? 1.488 -8.906 5.742 1.00 94.19 11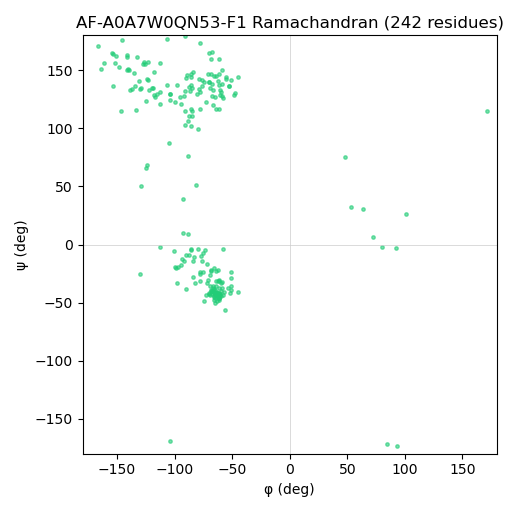4 LEU A CA 1
ATOM 897 C C . LEU A 1 114 ? 2.307 -10.032 6.368 1.00 94.19 114 LEU A C 1
ATOM 899 O O . LEU A 1 114 ? 1.822 -11.158 6.458 1.00 94.19 114 LEU A O 1
ATOM 903 N N . ASP A 1 115 ? 3.512 -9.710 6.843 1.00 91.38 115 ASP A N 1
ATOM 904 C CA . ASP A 1 115 ? 4.368 -10.636 7.607 1.00 91.38 115 ASP A CA 1
ATOM 905 C C . ASP A 1 115 ? 4.619 -11.986 6.895 1.00 91.38 115 ASP A C 1
ATOM 907 O O . ASP A 1 115 ? 4.724 -13.054 7.501 1.00 91.38 115 ASP A O 1
ATOM 911 N N . GLY A 1 116 ? 4.659 -11.948 5.561 1.00 92.69 116 GLY A N 1
ATOM 912 C CA . GLY A 1 116 ? 4.740 -13.134 4.717 1.00 92.69 116 GLY A CA 1
ATOM 913 C C . GLY A 1 116 ? 6.129 -13.399 4.121 1.00 92.69 116 GLY A C 1
ATOM 914 O O . GLY A 1 116 ? 7.139 -12.819 4.540 1.00 92.69 116 GLY A O 1
ATOM 915 N N . PRO A 1 117 ? 6.230 -14.343 3.165 1.00 93.38 117 PRO A N 1
ATOM 916 C CA . PRO A 1 117 ? 7.444 -14.601 2.389 1.00 93.38 117 PRO A CA 1
ATOM 917 C C . PRO A 1 117 ? 8.171 -13.357 1.853 1.00 93.38 117 PRO A C 1
ATOM 919 O O . PRO A 1 117 ? 9.399 -13.321 1.919 1.00 93.38 117 PRO A O 1
ATOM 922 N N . ALA A 1 118 ? 7.452 -12.348 1.355 1.00 92.94 118 ALA A N 1
ATOM 923 C CA . ALA A 1 118 ? 8.036 -11.128 0.805 1.00 92.94 118 ALA A CA 1
ATOM 924 C C . ALA A 1 118 ? 8.756 -10.303 1.883 1.00 92.94 118 ALA A C 1
ATOM 926 O O . ALA A 1 118 ? 9.864 -9.824 1.650 1.00 92.94 118 ALA A O 1
ATOM 927 N N . TRP A 1 119 ? 8.177 -10.204 3.083 1.00 92.25 119 TRP A N 1
ATOM 928 C CA . TRP A 1 119 ? 8.820 -9.553 4.229 1.00 92.25 119 TRP A CA 1
ATOM 929 C C . TRP A 1 119 ? 10.062 -10.324 4.689 1.00 92.25 119 TRP A C 1
ATOM 931 O O . TRP A 1 119 ? 11.145 -9.751 4.812 1.00 92.25 119 TRP A O 1
ATOM 941 N N . ARG A 1 120 ? 9.944 -11.649 4.841 1.00 92.19 120 ARG A N 1
ATOM 942 C CA . ARG A 1 120 ? 11.068 -12.513 5.245 1.00 92.19 120 ARG A CA 1
ATOM 943 C C . ARG A 1 120 ? 12.239 -12.462 4.267 1.00 92.19 120 ARG A C 1
ATOM 945 O O . ARG A 1 120 ? 13.391 -12.599 4.673 1.00 92.19 120 ARG A O 1
ATOM 952 N N . ASP A 1 121 ? 11.964 -12.287 2.977 1.00 90.56 121 ASP A N 1
ATOM 953 C CA . ASP A 1 121 ? 13.007 -12.103 1.973 1.00 90.56 121 ASP A CA 1
ATOM 954 C C . ASP A 1 121 ? 13.756 -10.774 2.141 1.00 90.56 121 ASP A C 1
ATOM 956 O O . ASP A 1 121 ? 14.988 -10.754 2.096 1.00 90.56 121 ASP A O 1
ATOM 960 N N . ILE A 1 122 ? 13.031 -9.684 2.407 1.00 89.31 122 ILE A N 1
ATOM 961 C CA . ILE A 1 122 ? 13.624 -8.376 2.707 1.00 89.31 122 ILE A CA 1
ATOM 962 C C . ILE A 1 122 ? 14.479 -8.458 3.977 1.00 89.31 122 ILE A C 1
ATOM 964 O O . ILE A 1 122 ? 15.624 -8.002 3.971 1.00 89.31 122 ILE A O 1
ATOM 968 N N . GLU A 1 123 ? 13.977 -9.090 5.041 1.00 87.75 123 GLU A N 1
ATOM 969 C CA . GLU A 1 123 ? 14.745 -9.300 6.273 1.00 87.75 123 GLU A CA 1
ATOM 970 C C . GLU A 1 123 ? 16.021 -10.105 6.024 1.00 87.75 123 GLU A C 1
ATOM 972 O O . GLU A 1 123 ? 17.095 -9.717 6.492 1.00 87.75 123 GLU A O 1
ATOM 977 N N . ARG A 1 124 ? 15.935 -11.185 5.238 1.00 88.31 124 ARG A N 1
ATOM 978 C CA . ARG A 1 124 ? 17.100 -12.001 4.877 1.00 88.31 124 ARG A CA 1
ATOM 979 C C . ARG A 1 124 ? 18.133 -11.183 4.107 1.00 88.31 124 ARG A C 1
ATOM 981 O O . ARG A 1 124 ? 19.310 -11.240 4.442 1.00 88.31 124 ARG A O 1
ATOM 988 N N . ARG A 1 125 ? 17.709 -10.398 3.109 1.00 86.06 125 ARG A N 1
ATOM 989 C CA . ARG A 1 125 ? 18.608 -9.528 2.330 1.00 86.06 125 ARG A CA 1
ATOM 990 C C . ARG A 1 125 ? 19.283 -8.476 3.210 1.00 86.06 125 ARG A C 1
ATOM 992 O O . ARG A 1 125 ? 20.485 -8.271 3.082 1.00 86.06 125 ARG A O 1
ATOM 999 N N . ARG A 1 126 ? 18.544 -7.860 4.138 1.00 83.19 126 ARG A N 1
ATOM 1000 C CA . ARG A 1 126 ? 19.078 -6.878 5.099 1.00 83.19 126 ARG A CA 1
ATOM 1001 C C . ARG A 1 126 ? 20.078 -7.489 6.077 1.00 83.19 126 ARG A C 1
ATOM 1003 O O . ARG A 1 126 ? 21.079 -6.854 6.383 1.00 83.19 126 ARG A O 1
ATOM 1010 N N . ALA A 1 127 ? 19.834 -8.711 6.550 1.00 83.44 127 ALA A N 1
ATOM 1011 C CA . ALA A 1 127 ? 20.742 -9.409 7.461 1.00 83.44 127 ALA A CA 1
ATOM 1012 C C . ALA A 1 127 ? 22.113 -9.719 6.832 1.00 83.44 127 ALA A C 1
ATOM 1014 O O . ALA A 1 127 ? 23.087 -9.894 7.557 1.00 83.44 127 ALA A O 1
ATOM 1015 N N . LEU A 1 128 ? 22.188 -9.772 5.498 1.00 84.19 128 LEU A N 1
ATOM 1016 C CA . LEU A 1 128 ? 23.425 -9.997 4.748 1.00 84.19 128 LEU A CA 1
ATOM 1017 C C . LEU A 1 128 ? 24.207 -8.704 4.452 1.00 84.19 128 LEU A C 1
ATOM 1019 O O . LEU A 1 128 ? 25.330 -8.782 3.960 1.00 84.19 128 LEU A O 1
ATOM 1023 N N . GLN A 1 129 ? 23.639 -7.522 4.717 1.00 80.94 129 GLN A N 1
ATOM 1024 C CA . GLN A 1 129 ? 24.302 -6.245 4.445 1.00 80.94 129 GLN A CA 1
ATOM 1025 C C . GLN A 1 129 ? 25.174 -5.800 5.637 1.00 80.94 129 GLN A C 1
ATOM 1027 O O . GLN A 1 129 ? 24.718 -5.857 6.777 1.00 80.94 129 GLN A O 1
ATOM 1032 N N . PRO A 1 130 ? 26.411 -5.320 5.404 1.00 60.03 130 PRO A N 1
ATOM 1033 C CA . PRO A 1 130 ? 27.329 -4.914 6.474 1.00 60.03 130 PRO A CA 1
ATOM 1034 C C . PRO A 1 130 ? 26.884 -3.642 7.218 1.00 60.03 130 PRO A C 1
ATOM 1036 O O . PRO A 1 130 ? 27.179 -3.498 8.401 1.00 60.03 130 PRO A O 1
ATOM 1039 N N . GLU A 1 131 ? 26.108 -2.762 6.575 1.00 65.56 131 GLU A N 1
ATOM 1040 C CA . GLU A 1 131 ? 25.468 -1.588 7.196 1.00 65.56 131 GLU A CA 1
ATOM 1041 C C . GLU A 1 131 ? 24.045 -1.898 7.688 1.00 65.56 131 GLU A C 1
ATOM 1043 O O . GLU A 1 131 ? 23.108 -1.114 7.515 1.00 65.56 131 GLU A O 1
ATOM 1048 N N . ALA A 1 132 ? 23.829 -3.087 8.251 1.00 62.28 132 ALA A N 1
ATOM 1049 C CA . ALA A 1 132 ? 22.500 -3.460 8.702 1.00 62.28 132 ALA A CA 1
ATOM 1050 C C . ALA A 1 132 ? 22.031 -2.487 9.796 1.00 62.28 132 ALA A C 1
ATOM 1052 O O . ALA A 1 132 ? 22.601 -2.441 10.887 1.00 62.28 132 ALA A O 1
ATOM 1053 N N . GLN A 1 133 ? 20.953 -1.749 9.508 1.00 65.12 133 GLN A N 1
ATOM 1054 C CA . GLN A 1 133 ? 20.317 -0.811 10.440 1.00 65.12 133 GLN A CA 1
ATOM 1055 C C . GLN A 1 133 ? 20.175 -1.435 11.835 1.00 65.12 133 GLN A C 1
ATOM 1057 O O . GLN A 1 133 ? 19.907 -2.642 11.919 1.00 65.12 133 GLN A O 1
ATOM 1062 N N . PRO A 1 134 ? 20.325 -0.667 12.929 1.00 66.75 134 PRO A N 1
ATOM 1063 C CA . PRO A 1 134 ? 20.181 -1.196 14.280 1.00 66.75 134 PRO A CA 1
ATOM 1064 C C . PRO A 1 134 ? 18.867 -1.973 14.419 1.00 66.75 134 PRO A C 1
ATOM 1066 O O . PRO A 1 134 ? 17.837 -1.574 13.872 1.00 66.75 134 PRO A O 1
ATOM 1069 N N . ALA A 1 135 ? 18.892 -3.089 15.157 1.00 66.00 135 ALA A N 1
ATOM 1070 C CA . ALA A 1 135 ? 17.731 -3.972 15.336 1.00 66.00 135 ALA A CA 1
ATOM 1071 C C . ALA A 1 135 ? 16.467 -3.207 15.776 1.00 66.00 135 ALA A C 1
ATOM 1073 O O . ALA A 1 135 ? 15.352 -3.569 15.407 1.00 66.00 135 ALA A O 1
ATOM 1074 N N . GLN A 1 136 ? 16.667 -2.095 16.486 1.00 63.22 136 GLN A N 1
ATOM 1075 C CA . GLN A 1 136 ? 15.616 -1.198 16.937 1.00 63.22 136 GLN A CA 1
ATOM 1076 C C . GLN A 1 136 ? 14.843 -0.526 15.784 1.00 63.22 136 GLN A C 1
ATOM 1078 O O . GLN A 1 136 ? 13.620 -0.444 15.824 1.00 63.22 136 GLN A O 1
ATOM 1083 N N . GLN A 1 137 ? 15.525 -0.099 14.716 1.00 66.06 137 GLN A N 1
ATOM 1084 C CA . GLN A 1 137 ? 14.878 0.487 13.532 1.00 66.06 137 GLN A CA 1
ATOM 1085 C C . GLN A 1 137 ? 14.124 -0.567 12.713 1.00 66.06 137 GLN A C 1
ATOM 1087 O O . GLN A 1 137 ? 13.055 -0.281 12.178 1.00 66.06 137 GLN A O 1
ATOM 1092 N N . ARG A 1 138 ? 14.623 -1.811 12.674 1.00 66.81 138 ARG A N 1
ATOM 1093 C CA . ARG A 1 138 ? 13.961 -2.926 11.967 1.00 66.81 138 ARG A CA 1
ATOM 1094 C C . ARG A 1 138 ? 12.608 -3.280 12.581 1.00 66.81 138 ARG A C 1
ATOM 1096 O O . ARG A 1 138 ? 11.671 -3.617 11.867 1.00 66.81 138 ARG A O 1
ATOM 1103 N N . GLN A 1 139 ? 12.491 -3.174 13.902 1.00 69.38 139 GLN A N 1
ATOM 1104 C CA . GLN A 1 139 ? 11.253 -3.463 14.630 1.00 69.38 139 GLN A CA 1
ATOM 1105 C C . GLN A 1 139 ? 10.160 -2.398 14.423 1.00 69.38 139 GLN A C 1
ATOM 1107 O O . GLN A 1 139 ? 8.991 -2.691 14.659 1.00 69.38 139 GLN A O 1
ATOM 1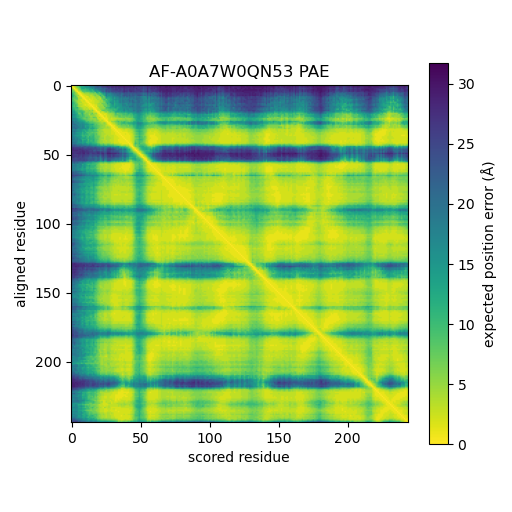112 N N . LEU A 1 140 ? 10.512 -1.207 13.923 1.00 70.38 140 LEU A N 1
ATOM 1113 C CA . LEU A 1 140 ? 9.561 -0.139 13.587 1.00 70.38 140 LEU A CA 1
ATOM 1114 C C . LEU A 1 140 ? 9.078 -0.184 12.133 1.00 70.38 140 LEU A C 1
ATOM 1116 O O . LEU A 1 140 ? 8.101 0.480 11.799 1.00 70.38 140 LEU A O 1
ATOM 1120 N N . GLN A 1 141 ? 9.747 -0.945 11.264 1.00 84.19 141 GLN A N 1
ATOM 1121 C CA . GLN A 1 141 ? 9.406 -1.007 9.844 1.00 84.19 141 GLN A CA 1
ATOM 1122 C C . GLN A 1 141 ? 8.088 -1.733 9.625 1.00 84.19 141 GLN A C 1
ATOM 1124 O O . GLN A 1 141 ? 7.822 -2.757 10.258 1.00 84.19 141 GLN A O 1
ATOM 1129 N N . SER A 1 142 ? 7.280 -1.227 8.703 1.00 91.50 142 SER A N 1
ATOM 1130 C CA . SER A 1 142 ? 6.067 -1.914 8.276 1.00 91.50 142 SER A CA 1
ATOM 1131 C C . SER A 1 142 ? 6.403 -3.293 7.708 1.00 91.50 142 SER A C 1
ATOM 1133 O O . SER A 1 142 ? 7.356 -3.437 6.951 1.00 91.50 142 SER A O 1
ATOM 1135 N N . ARG A 1 143 ? 5.607 -4.311 8.045 1.00 93.38 143 ARG A N 1
ATOM 1136 C CA . ARG A 1 143 ? 5.717 -5.651 7.437 1.00 93.38 143 ARG A CA 1
ATOM 1137 C C . ARG A 1 143 ? 4.798 -5.820 6.231 1.00 93.38 143 ARG A C 1
ATOM 1139 O O . ARG A 1 143 ? 4.583 -6.940 5.772 1.00 93.38 143 ARG A O 1
ATOM 1146 N N . LEU A 1 144 ? 4.201 -4.725 5.768 1.00 94.81 144 LEU A N 1
ATOM 1147 C CA . LEU A 1 144 ? 3.237 -4.699 4.682 1.00 94.81 144 LEU A CA 1
ATOM 1148 C C . LEU A 1 144 ? 3.976 -4.476 3.357 1.00 94.81 144 LEU A C 1
ATOM 1150 O O . LEU A 1 144 ? 4.399 -3.359 3.057 1.00 94.81 144 LEU A O 1
ATOM 1154 N N . VAL A 1 145 ? 4.150 -5.539 2.571 1.00 96.00 145 VAL A N 1
ATOM 1155 C CA . VAL A 1 145 ? 5.017 -5.541 1.379 1.00 96.00 145 VAL A CA 1
ATOM 1156 C C . VAL A 1 145 ? 4.181 -5.696 0.106 1.00 96.00 145 VAL A C 1
ATOM 1158 O O . VAL A 1 145 ? 3.363 -6.611 0.044 1.00 96.00 145 VAL A O 1
ATOM 1161 N N . PRO A 1 146 ? 4.369 -4.872 -0.941 1.00 97.00 146 PRO A N 1
ATOM 1162 C CA . PRO A 1 146 ? 3.656 -5.051 -2.202 1.00 97.00 146 PRO A CA 1
ATOM 1163 C C . PRO A 1 146 ? 4.114 -6.317 -2.946 1.00 97.00 146 PRO A C 1
ATOM 1165 O O . PRO A 1 146 ? 5.317 -6.580 -3.086 1.00 97.00 146 PRO A O 1
ATOM 1168 N N . VAL A 1 147 ? 3.144 -7.087 -3.447 1.00 96.88 147 VAL A N 1
ATOM 1169 C CA . VAL A 1 147 ? 3.378 -8.382 -4.115 1.00 96.88 147 VAL A CA 1
ATOM 1170 C C . VAL A 1 147 ? 2.687 -8.537 -5.472 1.00 96.88 147 VAL A C 1
ATOM 1172 O O . VAL A 1 147 ? 3.175 -9.300 -6.299 1.00 96.88 147 VAL A O 1
ATOM 1175 N N . ASP A 1 148 ? 1.590 -7.821 -5.731 1.00 97.31 148 ASP A N 1
ATOM 1176 C CA . ASP A 1 148 ? 0.903 -7.812 -7.033 1.00 97.31 148 ASP A CA 1
ATOM 1177 C C . ASP A 1 148 ? 0.130 -6.496 -7.215 1.00 97.31 148 ASP A C 1
ATOM 1179 O O . ASP A 1 148 ? -0.111 -5.761 -6.254 1.00 97.31 148 ASP A O 1
ATOM 1183 N N . ALA A 1 149 ? -0.287 -6.188 -8.441 1.00 97.88 149 ALA A N 1
ATOM 1184 C CA . ALA A 1 149 ? -1.160 -5.053 -8.726 1.00 97.88 149 ALA A CA 1
ATOM 1185 C C . ALA A 1 149 ? -2.017 -5.281 -9.973 1.00 97.88 149 ALA A C 1
ATOM 1187 O O . ALA A 1 149 ? -1.663 -6.037 -10.878 1.00 97.88 149 ALA A O 1
ATOM 1188 N N . GLY A 1 150 ? -3.144 -4.583 -10.051 1.00 97.62 150 GLY A N 1
ATOM 1189 C CA . GLY A 1 150 ? -4.052 -4.687 -11.183 1.00 97.62 150 GLY A CA 1
ATOM 1190 C C . GLY A 1 150 ? -5.108 -3.584 -11.232 1.00 97.62 150 GLY A C 1
ATOM 1191 O O . GLY A 1 150 ? -5.250 -2.801 -10.289 1.00 97.62 150 GLY A O 1
ATOM 1192 N N . PRO A 1 151 ? -5.853 -3.508 -12.346 1.00 96.75 151 PRO A N 1
ATOM 1193 C CA . PRO A 1 151 ? -6.914 -2.521 -12.520 1.00 96.75 151 PRO A CA 1
ATOM 1194 C C . PRO A 1 151 ? -8.205 -2.892 -11.775 1.00 96.75 151 PRO A C 1
ATOM 1196 O O . PRO A 1 151 ? -8.994 -2.006 -11.457 1.00 96.75 151 PRO A O 1
ATOM 1199 N N . ASP A 1 152 ? -8.420 -4.178 -11.483 1.00 95.56 152 ASP A N 1
ATOM 1200 C CA . ASP A 1 152 ? -9.679 -4.697 -10.951 1.00 95.56 152 ASP A CA 1
ATOM 1201 C C . ASP A 1 152 ? -9.520 -5.293 -9.548 1.00 95.56 152 ASP A C 1
ATOM 1203 O O . ASP A 1 152 ? -8.679 -6.162 -9.310 1.00 95.56 152 ASP A O 1
ATOM 1207 N N . PHE A 1 153 ? -10.357 -4.824 -8.625 1.00 93.50 153 PHE A N 1
ATOM 1208 C CA . PHE A 1 153 ? -10.339 -5.253 -7.232 1.00 93.50 153 PHE A CA 1
ATOM 1209 C C . PHE A 1 153 ? -10.814 -6.700 -7.066 1.00 93.50 153 PHE A C 1
ATOM 1211 O O . PHE A 1 153 ? -10.193 -7.460 -6.327 1.00 93.50 153 PHE A O 1
ATOM 1218 N N . GLU A 1 154 ? -11.888 -7.089 -7.761 1.00 92.88 154 GLU 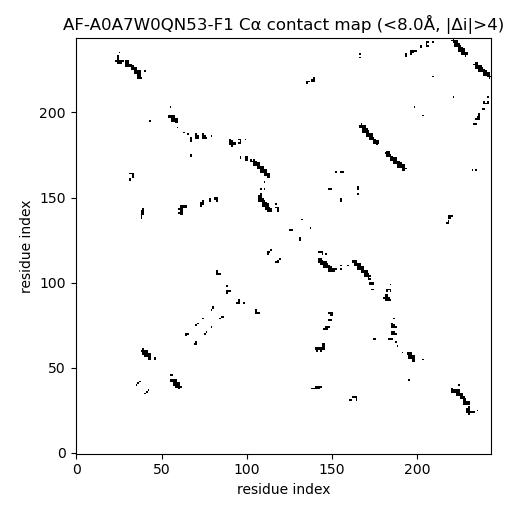A N 1
ATOM 1219 C CA . GLU A 1 154 ? -12.505 -8.416 -7.619 1.00 92.88 154 GLU A CA 1
ATOM 1220 C C . GLU A 1 154 ? -11.551 -9.527 -8.037 1.00 92.88 154 GLU A C 1
ATOM 1222 O O . GLU A 1 154 ? -11.386 -10.524 -7.336 1.00 92.88 154 GLU A O 1
ATOM 1227 N N . THR A 1 155 ? -10.866 -9.315 -9.157 1.00 95.25 155 THR A N 1
ATOM 1228 C CA . THR A 1 155 ? -9.863 -10.235 -9.687 1.00 95.25 155 THR A CA 1
ATOM 1229 C C . THR A 1 155 ? -8.717 -10.441 -8.697 1.00 95.25 155 THR A C 1
ATOM 1231 O O . THR A 1 155 ? -8.233 -11.563 -8.536 1.00 95.25 155 THR A O 1
ATOM 1234 N N . LEU A 1 156 ? -8.274 -9.376 -8.020 1.00 95.69 156 LEU A N 1
ATOM 1235 C CA . LEU A 1 156 ? -7.228 -9.479 -7.001 1.00 95.69 156 LEU A CA 1
ATOM 1236 C C . LEU A 1 156 ? -7.750 -10.150 -5.730 1.00 95.69 156 LEU A C 1
ATOM 1238 O O . LEU A 1 156 ? -7.078 -11.031 -5.205 1.00 95.69 156 LEU A O 1
ATOM 1242 N N . LEU A 1 157 ? -8.950 -9.801 -5.264 1.00 92.94 157 LEU A N 1
ATOM 1243 C CA . LEU A 1 157 ? -9.550 -10.410 -4.077 1.00 92.94 157 LEU A CA 1
ATOM 1244 C C . LEU A 1 157 ? -9.759 -11.920 -4.256 1.00 92.94 157 LEU A C 1
ATOM 1246 O O . LEU A 1 157 ? -9.438 -12.693 -3.358 1.00 92.94 157 LEU A O 1
ATOM 1250 N N . ALA A 1 158 ? -10.232 -12.351 -5.429 1.00 94.44 158 ALA A N 1
ATOM 1251 C CA . ALA A 1 158 ? -10.408 -13.766 -5.751 1.00 94.44 158 ALA A CA 1
ATOM 1252 C C . ALA A 1 158 ? -9.079 -14.541 -5.741 1.00 94.44 158 ALA A C 1
ATOM 1254 O O . ALA A 1 158 ? -9.052 -15.723 -5.402 1.00 94.44 158 ALA A O 1
ATOM 1255 N N . ARG A 1 159 ? -7.970 -13.881 -6.100 1.00 95.31 159 ARG A N 1
ATOM 1256 C CA . ARG A 1 159 ? -6.630 -14.481 -6.083 1.00 95.31 159 ARG A CA 1
ATOM 1257 C C . ARG A 1 159 ? -5.986 -14.465 -4.696 1.00 95.31 159 ARG A C 1
ATOM 1259 O O . ARG A 1 159 ? -5.239 -15.384 -4.374 1.00 95.31 159 ARG A O 1
ATOM 1266 N N . TYR A 1 160 ? -6.268 -13.441 -3.896 1.00 93.38 160 TYR A N 1
ATOM 1267 C CA . TYR A 1 160 ? -5.654 -13.203 -2.589 1.00 93.38 160 TYR A CA 1
ATOM 1268 C C . TYR A 1 160 ? -6.717 -13.089 -1.482 1.00 93.38 160 TYR A C 1
ATOM 1270 O O . TYR A 1 160 ? -6.908 -12.008 -0.920 1.00 93.38 160 TYR A O 1
ATOM 1278 N N . PRO A 1 161 ? -7.420 -14.188 -1.143 1.00 84.25 161 PRO A N 1
ATOM 1279 C CA . PRO A 1 161 ? -8.553 -14.136 -0.217 1.00 84.25 161 PRO A CA 1
ATOM 1280 C C . PRO A 1 161 ? -8.155 -13.987 1.262 1.00 84.25 161 PRO A C 1
ATOM 1282 O O . PRO A 1 161 ? -8.958 -13.516 2.063 1.00 84.25 161 PRO A O 1
ATOM 1285 N N . THR A 1 162 ? -6.940 -14.391 1.653 1.00 86.19 162 THR A N 1
ATOM 1286 C CA . THR A 1 162 ? -6.477 -14.386 3.056 1.00 86.19 162 THR A CA 1
ATOM 1287 C C . THR A 1 162 ? -5.026 -13.932 3.177 1.00 86.19 162 THR A C 1
ATOM 1289 O O . THR A 1 162 ? -4.228 -14.175 2.273 1.00 86.19 162 THR A O 1
ATOM 1292 N N . GLY A 1 163 ? -4.659 -13.315 4.307 1.00 84.06 163 GLY A N 1
ATOM 1293 C CA . GLY A 1 163 ? -3.271 -12.923 4.614 1.00 84.06 163 GLY A CA 1
ATOM 1294 C C . GLY A 1 163 ? -2.734 -11.737 3.803 1.00 84.06 163 GLY A C 1
ATOM 1295 O O . GLY A 1 163 ? -1.557 -11.403 3.902 1.00 84.06 163 GLY A O 1
ATOM 1296 N N . HIS A 1 164 ? -3.594 -11.099 3.011 1.00 93.19 164 HIS A N 1
ATOM 1297 C CA . HIS A 1 164 ? -3.248 -9.965 2.168 1.00 93.19 164 HIS A CA 1
ATOM 1298 C C . HIS A 1 164 ? -4.176 -8.795 2.457 1.00 93.19 164 HIS A C 1
ATOM 1300 O O . HIS A 1 164 ? -5.315 -8.977 2.882 1.00 93.19 164 HIS A O 1
ATOM 1306 N N . LEU A 1 165 ? -3.690 -7.594 2.178 1.00 94.06 165 LEU A N 1
ATOM 1307 C CA . LEU A 1 165 ? -4.451 -6.359 2.166 1.00 94.06 165 LEU A CA 1
ATOM 1308 C C . LEU A 1 165 ? -4.395 -5.782 0.758 1.00 94.06 165 LEU A C 1
ATOM 1310 O O . LEU A 1 165 ? -3.334 -5.722 0.153 1.00 94.06 165 LEU A O 1
ATOM 1314 N N . ILE A 1 166 ? -5.528 -5.345 0.224 1.00 95.62 166 ILE A N 1
ATOM 1315 C CA . ILE A 1 166 ? -5.579 -4.752 -1.111 1.00 95.62 166 ILE A CA 1
ATOM 1316 C C . ILE A 1 166 ? -5.935 -3.274 -0.949 1.00 95.62 166 ILE A C 1
ATOM 1318 O O . ILE A 1 166 ? -6.967 -2.942 -0.380 1.00 95.62 166 ILE A O 1
ATOM 1322 N N . LEU A 1 167 ? -5.090 -2.360 -1.409 1.00 95.44 167 LEU A N 1
ATOM 1323 C CA . LEU A 1 167 ? -5.337 -0.919 -1.282 1.00 95.44 167 LEU A CA 1
ATOM 1324 C C . LEU A 1 167 ? -5.212 -0.247 -2.637 1.00 95.44 167 LEU A C 1
ATOM 1326 O O . LEU A 1 167 ? -4.508 -0.730 -3.524 1.00 95.44 167 LEU A O 1
ATOM 1330 N N . ARG A 1 168 ? -5.869 0.903 -2.796 1.00 96.38 168 ARG A N 1
ATOM 1331 C CA . ARG A 1 168 ? -5.592 1.750 -3.954 1.00 96.38 168 ARG A CA 1
ATOM 1332 C C . ARG A 1 168 ? -4.260 2.443 -3.758 1.00 96.38 168 ARG A C 1
ATOM 1334 O O . ARG A 1 168 ? -3.954 2.939 -2.675 1.00 96.38 168 ARG A O 1
ATOM 1341 N N . ALA A 1 169 ? -3.503 2.529 -4.835 1.00 96.81 169 ALA A N 1
ATOM 1342 C CA . ALA A 1 169 ? -2.255 3.255 -4.873 1.00 96.81 169 ALA A CA 1
ATOM 1343 C C . ALA A 1 169 ? -2.112 3.995 -6.198 1.00 96.81 169 ALA A C 1
ATOM 1345 O O . ALA A 1 169 ? -2.618 3.572 -7.238 1.00 96.81 169 ALA A O 1
ATOM 1346 N N . VAL A 1 170 ? -1.395 5.110 -6.157 1.00 97.50 170 VAL A N 1
ATOM 1347 C CA . VAL A 1 170 ? -0.901 5.763 -7.361 1.00 97.50 170 VAL A CA 1
ATOM 1348 C C . VAL A 1 170 ? 0.412 5.100 -7.733 1.00 97.50 170 VAL A C 1
ATOM 1350 O O . VAL A 1 170 ? 1.390 5.187 -6.994 1.00 97.50 170 VAL A O 1
ATOM 1353 N N . VAL A 1 171 ? 0.422 4.443 -8.882 1.00 97.31 171 VAL A N 1
ATOM 1354 C CA . VAL A 1 171 ? 1.590 3.801 -9.478 1.00 97.31 171 VAL A CA 1
ATOM 1355 C C . VAL A 1 171 ? 2.163 4.745 -10.524 1.00 97.31 171 VAL A C 1
ATOM 1357 O O . VAL A 1 171 ? 1.415 5.353 -11.286 1.00 97.31 171 VAL A O 1
ATOM 1360 N N . GLY A 1 172 ? 3.482 4.889 -10.569 1.00 95.50 172 GLY A N 1
ATOM 1361 C CA . GLY A 1 172 ? 4.172 5.648 -11.608 1.00 95.50 172 GLY A CA 1
ATOM 1362 C C . GLY A 1 172 ? 5.345 4.864 -12.174 1.00 95.50 172 GLY A C 1
ATOM 1363 O O . GLY A 1 172 ? 5.834 3.931 -11.540 1.00 95.50 172 GLY A O 1
ATOM 1364 N N . LEU A 1 173 ? 5.809 5.270 -13.352 1.00 94.81 173 LEU A N 1
ATOM 1365 C CA . LEU A 1 173 ? 7.063 4.774 -13.904 1.00 94.81 173 LEU A CA 1
ATOM 1366 C C . LEU A 1 173 ? 8.231 5.581 -13.338 1.00 94.81 173 LEU A C 1
ATOM 1368 O O . LEU A 1 173 ? 8.099 6.761 -13.004 1.00 94.81 173 LEU A O 1
ATOM 1372 N N . THR A 1 174 ? 9.361 4.915 -13.192 1.00 91.50 174 THR A N 1
ATOM 1373 C CA . THR A 1 174 ? 10.646 5.477 -12.789 1.00 91.50 174 THR A CA 1
ATOM 1374 C C . THR A 1 174 ? 11.750 4.716 -13.521 1.00 91.50 174 THR A C 1
ATOM 1376 O O . THR A 1 174 ? 11.474 3.762 -14.256 1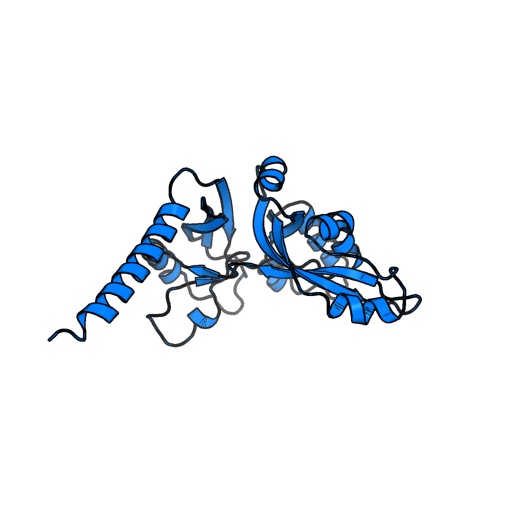.00 91.50 174 THR A O 1
ATOM 1379 N N . TYR A 1 175 ? 12.996 5.140 -13.356 1.00 91.25 175 TYR A N 1
ATOM 1380 C CA . TYR A 1 175 ? 14.125 4.502 -14.010 1.00 91.25 175 TYR A CA 1
ATOM 1381 C C . TYR A 1 175 ? 15.358 4.436 -13.108 1.00 91.25 175 TYR A C 1
ATOM 1383 O O . TYR A 1 175 ? 15.482 5.187 -12.142 1.00 91.25 175 TYR A O 1
ATOM 1391 N N . LEU A 1 176 ? 16.285 3.547 -13.458 1.00 90.44 176 LEU A N 1
ATOM 1392 C CA . LEU A 1 176 ? 17.668 3.531 -12.986 1.00 90.44 176 LEU A CA 1
ATOM 1393 C C . LEU A 1 176 ? 18.587 3.669 -14.206 1.00 90.44 176 LEU A C 1
ATOM 1395 O O . LEU A 1 176 ? 18.359 2.985 -15.205 1.00 90.44 176 LEU A O 1
ATOM 1399 N N . MET A 1 177 ? 19.608 4.530 -14.130 1.00 88.38 177 MET A N 1
ATOM 1400 C CA . MET A 1 177 ? 20.700 4.539 -15.112 1.00 88.38 177 MET A CA 1
ATOM 1401 C C . MET A 1 177 ? 21.773 3.556 -14.639 1.00 88.38 177 MET A C 1
ATOM 1403 O O . MET A 1 177 ? 22.449 3.864 -13.657 1.00 88.38 177 MET A O 1
ATOM 1407 N N . PRO A 1 178 ? 21.923 2.377 -15.267 1.00 85.94 178 PRO A N 1
ATOM 1408 C CA . PRO A 1 178 ? 23.080 1.531 -15.007 1.00 85.94 178 PRO A CA 1
ATOM 1409 C C . PRO A 1 178 ? 24.357 2.191 -15.550 1.00 85.94 178 PRO A C 1
ATOM 1411 O O . PRO A 1 178 ? 24.295 3.032 -16.444 1.00 85.94 178 PRO A O 1
ATOM 1414 N N . GLU A 1 179 ? 25.522 1.778 -15.045 1.00 83.94 179 GLU A N 1
ATOM 1415 C CA . GLU A 1 179 ? 26.824 2.250 -15.552 1.00 83.94 179 GLU A CA 1
ATOM 1416 C C . GLU A 1 179 ? 27.045 1.893 -17.030 1.00 83.94 179 GLU A C 1
ATOM 1418 O O . GLU A 1 179 ? 27.702 2.626 -17.763 1.00 83.94 179 GLU A O 1
ATOM 1423 N N . HIS A 1 180 ? 26.473 0.768 -17.468 1.00 82.69 180 HIS A N 1
ATOM 1424 C CA . HIS A 1 180 ? 26.565 0.272 -18.833 1.00 82.69 180 HIS A CA 1
ATOM 1425 C C . HIS A 1 180 ? 25.170 -0.056 -19.367 1.00 82.69 180 HIS A C 1
ATOM 1427 O O . HIS A 1 180 ? 24.383 -0.738 -18.707 1.00 82.69 180 HIS A O 1
ATOM 1433 N N . GLY A 1 181 ? 24.893 0.378 -20.596 1.00 81.88 181 GLY A N 1
ATOM 1434 C CA . GLY A 1 181 ? 23.606 0.178 -21.255 1.00 81.88 181 GLY A CA 1
ATOM 1435 C C . GLY A 1 181 ? 22.644 1.344 -21.052 1.00 81.88 181 GLY A C 1
ATOM 1436 O O . GLY A 1 181 ? 23.003 2.407 -20.554 1.00 81.88 181 GLY A O 1
ATOM 1437 N N . GLY A 1 182 ? 21.414 1.158 -21.514 1.00 85.19 182 GLY A N 1
ATOM 1438 C CA . GLY A 1 182 ? 20.393 2.190 -21.432 1.00 85.19 182 GLY A CA 1
ATOM 1439 C C . GLY A 1 182 ? 19.539 2.131 -20.165 1.00 85.19 182 GLY A C 1
ATOM 1440 O O . GLY A 1 182 ? 19.692 1.233 -19.335 1.00 85.19 182 GLY A O 1
ATOM 1441 N N . PRO A 1 183 ? 18.588 3.067 -20.029 1.00 89.44 183 PRO A N 1
ATOM 1442 C CA . PRO A 1 183 ? 17.753 3.197 -18.846 1.00 89.44 183 PRO A CA 1
ATOM 1443 C C . PRO A 1 183 ? 16.940 1.943 -18.521 1.00 89.44 183 PRO A C 1
ATOM 1445 O O . PRO A 1 183 ? 16.153 1.456 -19.340 1.00 89.44 183 PRO A O 1
ATOM 1448 N N . LEU A 1 184 ? 17.051 1.482 -17.273 1.00 89.88 184 LEU A N 1
ATOM 1449 C CA . LEU A 1 184 ? 16.201 0.433 -16.726 1.00 89.88 184 LEU A CA 1
ATOM 1450 C C . LEU A 1 184 ? 14.916 1.051 -16.176 1.00 89.88 184 LEU A C 1
ATOM 1452 O O . LEU A 1 184 ? 14.902 1.604 -15.080 1.00 89.88 184 LEU A O 1
ATOM 1456 N N . VAL A 1 185 ? 13.830 0.936 -16.933 1.00 91.56 185 VAL A N 1
ATOM 1457 C CA . VAL A 1 185 ? 12.506 1.451 -16.557 1.00 91.56 185 VAL A CA 1
ATOM 1458 C C . VAL A 1 185 ? 11.762 0.417 -15.710 1.00 91.56 185 VAL A C 1
ATOM 1460 O O . VAL A 1 185 ? 11.788 -0.781 -16.020 1.00 91.56 185 VAL A O 1
ATOM 1463 N N . TYR A 1 186 ? 11.097 0.874 -14.649 1.00 93.19 186 TYR A N 1
ATOM 1464 C CA . TYR A 1 186 ? 10.293 0.042 -13.752 1.00 93.19 186 TYR A CA 1
ATOM 1465 C C . TYR A 1 186 ? 9.142 0.834 -13.116 1.00 93.19 186 TYR A C 1
ATOM 1467 O O . TYR A 1 186 ? 9.116 2.065 -13.136 1.00 93.19 186 TYR A O 1
ATOM 1475 N N . GLY A 1 187 ? 8.153 0.115 -12.585 1.00 94.50 187 GLY A N 1
ATOM 1476 C CA . GLY A 1 187 ? 7.030 0.703 -11.862 1.00 94.50 187 GLY A CA 1
ATOM 1477 C C . GLY A 1 187 ? 7.317 0.842 -10.372 1.00 94.50 187 GLY A C 1
ATOM 1478 O O . GLY A 1 187 ? 7.968 -0.015 -9.784 1.00 94.50 187 GLY A O 1
ATOM 1479 N N . ALA A 1 188 ? 6.785 1.891 -9.753 1.00 94.81 188 ALA A N 1
ATOM 1480 C CA . ALA A 1 188 ? 6.873 2.107 -8.316 1.00 94.81 188 ALA A CA 1
ATOM 1481 C C . ALA A 1 188 ? 5.566 2.678 -7.756 1.00 94.81 188 ALA A C 1
ATOM 1483 O O . ALA A 1 188 ? 4.846 3.431 -8.423 1.00 94.81 188 ALA A O 1
ATOM 1484 N N . ILE A 1 189 ? 5.283 2.353 -6.496 1.00 96.25 189 ILE A N 1
ATOM 1485 C CA . ILE A 1 189 ? 4.207 2.985 -5.732 1.00 96.25 189 ILE A CA 1
ATOM 1486 C C . ILE A 1 189 ? 4.657 4.402 -5.375 1.00 96.25 189 ILE A C 1
ATOM 1488 O O . ILE A 1 189 ? 5.695 4.590 -4.750 1.00 96.25 189 ILE A O 1
ATOM 1492 N N . ARG A 1 190 ? 3.872 5.404 -5.775 1.00 94.69 190 ARG A N 1
ATOM 1493 C CA . ARG A 1 190 ? 4.095 6.816 -5.435 1.00 94.69 190 ARG A CA 1
ATOM 1494 C C . ARG A 1 190 ? 3.379 7.211 -4.147 1.00 94.69 190 ARG A C 1
ATOM 1496 O O . ARG A 1 190 ? 3.908 8.010 -3.388 1.00 94.69 190 ARG A O 1
ATOM 1503 N N . LYS A 1 191 ? 2.164 6.693 -3.930 1.00 94.44 191 LYS A N 1
ATOM 1504 C CA . LYS A 1 191 ? 1.371 6.910 -2.707 1.00 94.44 191 LYS A CA 1
ATOM 1505 C C . LYS A 1 191 ? 0.236 5.900 -2.575 1.00 94.44 191 LYS A C 1
ATOM 1507 O O . LYS A 1 191 ? -0.320 5.475 -3.587 1.00 94.44 191 LYS A O 1
AT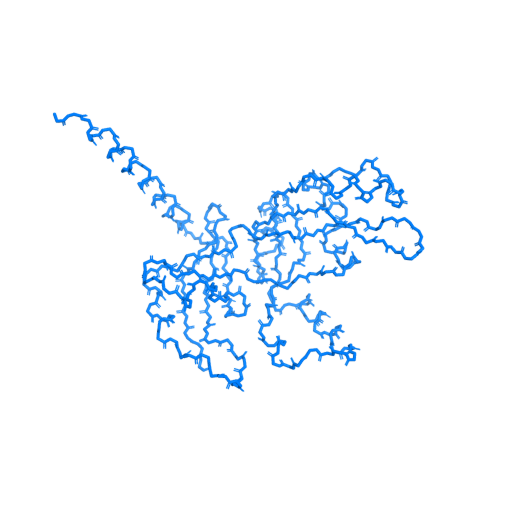OM 1512 N N . ILE A 1 192 ? -0.156 5.598 -1.341 1.00 94.94 192 ILE A N 1
ATOM 1513 C CA . ILE A 1 192 ? -1.387 4.864 -1.011 1.00 94.94 192 ILE A CA 1
ATOM 1514 C C . ILE A 1 192 ? -2.566 5.842 -0.929 1.00 94.94 192 ILE A C 1
ATOM 1516 O O . ILE A 1 192 ? -2.393 7.005 -0.561 1.00 94.94 192 ILE A O 1
ATOM 1520 N N . VAL A 1 193 ? -3.761 5.395 -1.321 1.00 93.12 193 VAL A N 1
ATOM 1521 C CA . VAL A 1 193 ? -4.979 6.213 -1.349 1.00 93.12 193 VAL A CA 1
ATOM 1522 C C . VAL A 1 193 ? -6.159 5.457 -0.709 1.00 93.12 193 VAL A C 1
ATOM 1524 O O . VAL A 1 193 ? -6.624 4.468 -1.275 1.00 93.12 193 VAL A O 1
ATOM 1527 N N . PRO A 1 194 ? -6.713 5.936 0.420 1.00 91.88 194 PRO A N 1
ATOM 1528 C CA . PRO A 1 194 ? -6.175 7.011 1.255 1.00 91.88 194 PRO A CA 1
ATOM 1529 C C . PRO A 1 194 ? -4.879 6.565 1.953 1.00 91.88 194 PRO A C 1
ATOM 1531 O O . PRO A 1 194 ? -4.736 5.395 2.290 1.00 91.88 194 PRO A O 1
ATOM 1534 N N . GLY A 1 195 ? -3.939 7.488 2.162 1.00 90.88 195 GLY A N 1
ATOM 1535 C CA . GLY A 1 195 ? -2.706 7.215 2.917 1.00 90.88 195 GLY A CA 1
ATOM 1536 C C . GLY A 1 195 ? -2.885 7.322 4.433 1.00 90.88 195 GLY A C 1
ATOM 1537 O O . GLY A 1 195 ? -2.010 6.913 5.185 1.00 90.88 195 GLY A O 1
ATOM 1538 N N . GLU A 1 196 ? -4.020 7.855 4.880 1.00 91.31 196 GLU A N 1
ATOM 1539 C CA . GLU A 1 196 ? -4.366 8.061 6.282 1.00 91.31 196 GLU A CA 1
ATOM 1540 C C . GLU A 1 196 ? -5.804 7.611 6.533 1.00 91.31 196 GLU A C 1
ATOM 1542 O O . GLU A 1 196 ? -6.673 7.698 5.660 1.00 91.31 196 GLU A O 1
ATOM 1547 N N . ILE A 1 197 ? -6.058 7.117 7.739 1.00 90.69 197 ILE A N 1
ATOM 1548 C CA . ILE A 1 197 ? -7.333 6.543 8.147 1.00 90.69 197 ILE A CA 1
ATOM 1549 C C . ILE A 1 197 ? -7.809 7.272 9.391 1.00 90.69 197 ILE A C 1
ATOM 1551 O O . ILE A 1 197 ? -7.125 7.301 10.413 1.00 90.69 197 ILE A O 1
ATOM 1555 N N . ALA A 1 198 ? -9.009 7.840 9.314 1.00 88.62 198 ALA A N 1
ATOM 1556 C CA . ALA A 1 198 ? -9.628 8.507 10.447 1.00 88.62 198 ALA A CA 1
ATOM 1557 C C . ALA A 1 198 ? -9.979 7.505 11.555 1.00 88.62 198 ALA A C 1
ATOM 1559 O O . ALA A 1 198 ? -10.618 6.480 11.296 1.00 88.62 198 ALA A O 1
ATOM 1560 N N . VAL A 1 199 ? -9.630 7.846 12.797 1.00 89.38 199 VAL A N 1
ATOM 1561 C CA . VAL A 1 199 ? -9.988 7.073 13.987 1.00 89.38 199 VAL A CA 1
ATOM 1562 C C . VAL A 1 199 ? -11.383 7.496 14.471 1.00 89.38 199 VAL A C 1
ATOM 1564 O O . VAL A 1 199 ? -11.574 8.657 14.869 1.00 89.38 199 VAL A O 1
ATOM 1567 N N . PRO A 1 200 ? -12.377 6.583 14.458 1.00 86.94 200 PRO A N 1
ATOM 1568 C CA . PRO A 1 200 ? -13.693 6.828 15.043 1.00 86.94 200 PRO A CA 1
ATOM 1569 C C . PRO A 1 200 ? -13.590 7.239 16.514 1.00 86.94 200 PRO A C 1
ATOM 1571 O O . PRO A 1 200 ? -12.766 6.695 17.242 1.00 86.94 200 PRO A O 1
ATOM 1574 N N . SER A 1 201 ? -14.456 8.148 16.972 1.00 84.12 201 SER A N 1
ATOM 1575 C CA . SER A 1 201 ? -14.417 8.696 18.340 1.00 84.12 201 SER A CA 1
ATOM 1576 C C . SER A 1 201 ? -14.378 7.624 19.434 1.00 84.12 201 SER A C 1
ATOM 1578 O O . SER A 1 201 ? -13.575 7.727 20.352 1.00 84.12 201 SER A O 1
ATOM 1580 N N . HIS A 1 202 ? -15.166 6.555 19.295 1.00 85.94 202 HIS A N 1
ATOM 1581 C CA . HIS A 1 202 ? -15.201 5.447 20.256 1.00 85.94 202 HIS A CA 1
ATOM 1582 C C . HIS A 1 202 ? -13.891 4.639 20.341 1.00 85.94 202 HIS A C 1
ATOM 1584 O O . HIS A 1 202 ? -13.666 3.971 21.342 1.00 85.94 202 HIS A O 1
ATOM 1590 N N . LEU A 1 203 ? -13.024 4.700 19.322 1.00 89.25 203 LEU A N 1
ATOM 1591 C CA . LEU A 1 203 ? -11.703 4.055 19.322 1.00 89.25 203 LEU A CA 1
ATOM 1592 C C . LEU A 1 203 ? -10.585 4.993 19.795 1.00 89.25 203 LEU A C 1
ATOM 1594 O O . LEU A 1 203 ? -9.478 4.528 20.059 1.00 89.25 203 LEU A O 1
ATOM 1598 N N . ARG A 1 204 ? -10.849 6.303 19.910 1.00 85.44 204 ARG A N 1
ATOM 1599 C CA . ARG A 1 204 ? -9.829 7.287 20.308 1.00 85.44 204 ARG A CA 1
ATOM 1600 C C . ARG A 1 204 ? -9.352 7.053 21.733 1.00 85.44 204 ARG A C 1
ATOM 1602 O O . ARG A 1 204 ? -8.154 6.928 21.923 1.00 85.44 204 ARG A O 1
ATOM 1609 N N . ALA A 1 205 ? -10.271 6.839 22.676 1.00 85.00 205 ALA A N 1
ATOM 1610 C CA . ALA A 1 205 ? -9.943 6.638 24.091 1.00 85.00 205 ALA A CA 1
ATOM 1611 C C . ALA A 1 205 ? -8.862 5.564 24.329 1.00 85.00 205 ALA A C 1
ATOM 1613 O O . ALA A 1 205 ? -8.009 5.730 25.196 1.00 85.00 205 ALA A O 1
ATOM 1614 N N . VAL A 1 206 ? -8.851 4.491 23.526 1.00 86.56 206 VAL A N 1
ATOM 1615 C CA . VAL A 1 206 ? -7.820 3.441 23.599 1.00 86.56 206 VAL A CA 1
ATOM 1616 C C . VAL A 1 206 ? -6.445 3.979 23.208 1.00 86.56 206 VAL A C 1
ATOM 1618 O O . VAL A 1 206 ? -5.466 3.709 23.894 1.00 86.56 206 VAL A O 1
ATOM 1621 N N . LEU A 1 207 ? -6.368 4.751 22.122 1.00 84.62 207 LEU A N 1
ATOM 1622 C CA . LEU A 1 207 ? -5.128 5.380 21.667 1.00 84.62 207 LEU A CA 1
ATOM 1623 C C . LEU A 1 207 ? -4.683 6.515 22.599 1.00 84.62 207 LEU A C 1
ATOM 1625 O O . LEU A 1 207 ? -3.491 6.801 22.685 1.00 84.62 207 LEU A O 1
ATOM 1629 N N . ASP A 1 208 ? -5.623 7.206 23.244 1.00 83.31 208 ASP A N 1
ATOM 1630 C CA . ASP A 1 208 ? -5.358 8.307 24.178 1.00 83.31 208 ASP A CA 1
ATOM 1631 C C . ASP A 1 208 ? -4.712 7.792 25.466 1.00 83.31 208 ASP A C 1
ATOM 1633 O O . ASP A 1 208 ? -3.831 8.443 26.017 1.00 83.31 208 ASP A O 1
ATOM 1637 N N . ALA A 1 209 ? -5.113 6.598 25.904 1.00 85.00 209 ALA A N 1
ATOM 1638 C CA . ALA A 1 209 ? -4.588 5.942 27.093 1.00 85.00 209 ALA A CA 1
ATOM 1639 C C . ALA A 1 209 ? -3.229 5.249 26.876 1.00 85.00 209 ALA A C 1
ATOM 1641 O O . ALA A 1 209 ? -2.671 4.697 27.826 1.00 85.00 209 ALA A O 1
ATOM 1642 N N . LEU A 1 210 ? -2.694 5.235 25.647 1.00 83.00 210 LEU A N 1
ATOM 1643 C CA . LEU A 1 210 ? -1.413 4.586 25.378 1.00 83.00 210 LEU A CA 1
ATOM 1644 C C . LEU A 1 210 ? -0.268 5.338 26.064 1.00 83.00 210 LEU A C 1
ATOM 1646 O O . LEU A 1 210 ? -0.200 6.568 25.980 1.00 83.00 210 LEU A O 1
ATOM 1650 N N . PRO A 1 211 ? 0.689 4.617 26.670 1.00 75.06 211 PRO A N 1
ATOM 1651 C CA . PRO A 1 211 ? 1.848 5.255 27.261 1.00 75.06 211 PRO A CA 1
ATOM 1652 C C . PRO A 1 211 ? 2.650 6.009 26.194 1.00 75.06 211 PRO A C 1
ATOM 1654 O O . PRO A 1 211 ? 2.752 5.592 25.026 1.00 75.06 211 PRO A O 1
ATOM 1657 N N . ALA A 1 212 ? 3.246 7.127 26.615 1.00 70.94 212 ALA A N 1
ATOM 1658 C CA . ALA A 1 212 ? 4.247 7.817 25.818 1.00 70.94 212 ALA A CA 1
ATOM 1659 C C . ALA A 1 212 ? 5.368 6.833 25.460 1.00 70.94 212 ALA A C 1
ATOM 1661 O O . ALA A 1 212 ? 5.741 5.973 26.263 1.00 70.94 212 ALA A O 1
ATOM 1662 N N . ARG A 1 213 ? 5.899 6.941 24.238 1.00 67.62 213 ARG A N 1
ATOM 1663 C CA . ARG A 1 213 ? 7.050 6.126 23.850 1.00 67.62 213 ARG A CA 1
ATOM 1664 C C . ARG A 1 213 ? 8.222 6.532 24.741 1.00 67.62 213 ARG A C 1
ATOM 1666 O O . ARG A 1 213 ? 8.655 7.678 24.696 1.00 67.62 213 ARG A O 1
ATOM 1673 N N . VAL A 1 214 ? 8.708 5.592 25.546 1.00 63.00 214 VAL A N 1
ATOM 1674 C CA . VAL A 1 214 ? 9.912 5.789 26.355 1.00 63.00 214 VAL A CA 1
ATOM 1675 C C . VAL A 1 214 ? 11.094 5.916 25.398 1.00 63.00 214 VAL A C 1
ATOM 1677 O O . VAL A 1 214 ? 11.343 5.006 24.602 1.00 63.00 214 VAL A O 1
ATOM 1680 N N . GLU A 1 215 ? 11.802 7.045 25.439 1.00 58.38 215 GLU A N 1
ATOM 1681 C CA . GLU A 1 215 ? 13.042 7.213 24.680 1.00 58.38 215 GLU A CA 1
ATOM 1682 C C . GLU A 1 215 ? 14.042 6.119 25.081 1.00 58.38 215 GLU A C 1
ATOM 1684 O O . GLU A 1 215 ? 14.297 5.892 26.261 1.00 58.38 215 GLU A O 1
ATOM 1689 N N . GLY A 1 216 ? 14.561 5.382 24.095 1.00 56.84 216 GLY A N 1
ATOM 1690 C CA . GLY A 1 216 ? 15.462 4.247 24.324 1.00 56.84 216 GLY A CA 1
ATOM 1691 C C . GLY A 1 216 ? 14.784 2.927 24.723 1.00 56.84 216 GLY A C 1
ATOM 1692 O O . GLY A 1 216 ? 15.476 1.917 24.842 1.00 56.84 216 GLY A O 1
ATOM 1693 N N . GLY A 1 217 ? 13.455 2.891 24.881 1.00 54.69 217 GLY A N 1
ATOM 1694 C CA . GLY A 1 217 ? 12.702 1.663 25.156 1.00 54.69 217 GLY A CA 1
ATOM 1695 C C . GLY A 1 217 ? 12.645 0.690 23.964 1.00 54.69 217 GLY A C 1
ATOM 1696 O O . GLY A 1 217 ? 12.932 1.073 22.821 1.00 54.69 217 GLY A O 1
ATOM 1697 N N . PRO A 1 218 ? 12.266 -0.583 24.196 1.00 56.38 218 PRO A N 1
ATOM 1698 C CA . PRO A 1 218 ? 12.080 -1.539 23.115 1.00 56.38 218 PRO A CA 1
ATOM 1699 C C . PRO A 1 218 ? 10.994 -1.017 22.154 1.00 56.38 218 PRO A C 1
ATOM 1701 O O . PRO A 1 218 ? 9.924 -0.598 22.598 1.00 56.38 218 PRO A O 1
ATOM 1704 N N . PRO A 1 219 ? 11.245 -1.014 20.837 1.00 67.19 219 PRO A N 1
ATOM 1705 C CA . PRO A 1 219 ? 10.373 -0.438 19.814 1.00 67.19 219 PRO A CA 1
ATOM 1706 C C . PRO A 1 219 ? 9.242 -1.415 19.470 1.00 67.19 219 PRO A C 1
ATOM 1708 O O . PRO A 1 219 ? 9.026 -1.784 18.316 1.00 67.19 219 PRO A O 1
ATOM 1711 N N . LEU A 1 220 ? 8.550 -1.893 20.497 1.00 78.31 220 LEU A N 1
ATOM 1712 C CA . LEU A 1 220 ? 7.411 -2.770 20.319 1.00 78.31 220 LEU A CA 1
ATOM 1713 C C . LEU A 1 220 ? 6.191 -1.927 19.926 1.00 78.31 220 LEU A C 1
ATOM 1715 O O . LEU A 1 220 ? 6.028 -0.801 20.415 1.00 78.31 220 LEU A O 1
ATOM 1719 N N . PRO A 1 221 ? 5.341 -2.436 19.021 1.00 87.19 221 PRO A N 1
ATOM 1720 C CA . PRO A 1 221 ? 4.073 -1.790 18.731 1.00 87.19 221 PRO A CA 1
ATOM 1721 C C . PRO A 1 221 ? 3.226 -1.738 20.006 1.00 87.19 221 PRO A C 1
ATOM 1723 O O . PRO A 1 221 ? 3.091 -2.740 20.701 1.00 87.19 221 PRO A O 1
ATOM 1726 N N . ARG A 1 222 ? 2.640 -0.576 20.308 1.00 88.12 222 ARG A N 1
ATOM 1727 C CA . ARG A 1 222 ? 1.844 -0.372 21.535 1.00 88.12 222 ARG A CA 1
ATOM 1728 C C . ARG A 1 222 ? 0.397 -0.835 21.401 1.00 88.12 222 ARG A C 1
ATOM 1730 O O . ARG A 1 222 ? -0.331 -0.923 22.384 1.00 88.12 222 ARG A O 1
ATOM 1737 N N . TYR A 1 223 ? -0.048 -1.070 20.175 1.00 91.31 223 TYR A N 1
ATOM 1738 C CA . TYR A 1 223 ? -1.405 -1.484 19.869 1.00 91.31 223 TYR A CA 1
ATOM 1739 C C . TYR A 1 223 ? -1.453 -2.271 18.570 1.00 91.31 223 TYR A C 1
ATOM 1741 O O . TYR A 1 223 ? -0.556 -2.203 17.719 1.00 91.31 223 TYR A O 1
ATOM 1749 N N . GLU A 1 224 ? -2.574 -2.949 18.407 1.00 94.38 224 GLU A N 1
ATOM 1750 C CA . GLU A 1 224 ? -3.027 -3.459 17.129 1.00 94.38 224 GLU A CA 1
ATOM 1751 C C . GLU A 1 224 ? -4.412 -2.919 16.793 1.00 94.38 224 GLU A C 1
ATOM 1753 O O . GLU A 1 224 ? -5.190 -2.501 17.657 1.00 94.38 224 GLU A O 1
ATOM 1758 N N . ALA A 1 225 ? -4.705 -2.923 15.507 1.00 94.62 225 ALA A N 1
ATOM 1759 C CA . ALA A 1 225 ? -5.905 -2.374 14.937 1.00 94.62 225 ALA A CA 1
ATOM 1760 C C . ALA A 1 225 ? -6.454 -3.324 13.875 1.00 94.62 225 ALA A C 1
ATOM 1762 O O . ALA A 1 225 ? -5.729 -3.816 13.009 1.00 94.62 225 ALA A O 1
ATOM 1763 N N . GLU A 1 226 ? -7.759 -3.558 13.926 1.00 94.88 226 GLU A N 1
ATOM 1764 C CA . GLU A 1 226 ? -8.462 -4.290 12.883 1.00 94.88 226 GLU A CA 1
ATOM 1765 C C . GLU A 1 226 ? -8.834 -3.330 11.762 1.00 94.88 226 GLU A C 1
ATOM 1767 O O . GLU A 1 226 ? -9.711 -2.468 11.914 1.00 94.88 226 GLU A O 1
ATOM 1772 N N . LEU A 1 227 ? -8.176 -3.503 10.622 1.00 94.19 227 LEU A N 1
ATOM 1773 C CA . LEU A 1 227 ? -8.474 -2.773 9.412 1.00 94.19 227 LEU A CA 1
ATOM 1774 C C . LEU A 1 227 ? -9.404 -3.584 8.519 1.00 94.19 227 LEU A C 1
ATOM 1776 O O . LEU A 1 227 ? -9.114 -4.723 8.162 1.00 94.19 227 LEU A O 1
ATOM 1780 N N . ALA A 1 228 ? -10.511 -2.974 8.117 1.00 92.44 228 ALA A N 1
ATOM 1781 C CA . ALA A 1 228 ? -11.464 -3.577 7.207 1.00 92.44 228 ALA A CA 1
ATOM 1782 C C . ALA A 1 228 ? -11.591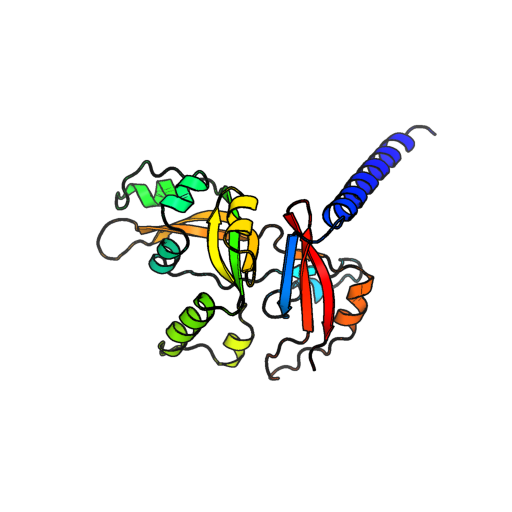 -2.781 5.917 1.00 92.44 228 ALA A C 1
ATOM 1784 O O . ALA A 1 228 ? -11.515 -1.550 5.905 1.00 92.44 228 ALA A O 1
ATOM 1785 N N . MET A 1 229 ? -11.861 -3.493 4.830 1.00 91.12 229 MET A N 1
ATOM 1786 C CA . MET A 1 229 ? -12.227 -2.880 3.568 1.00 91.12 229 MET A CA 1
ATOM 1787 C C . MET A 1 229 ? -13.737 -2.797 3.415 1.00 91.12 229 MET A C 1
ATOM 1789 O O . MET A 1 229 ? -14.442 -3.811 3.415 1.00 91.12 229 MET A O 1
ATOM 1793 N N . GLY A 1 230 ? -14.213 -1.565 3.255 1.00 87.50 230 GLY A N 1
ATOM 1794 C CA . GLY A 1 230 ? -15.618 -1.295 3.016 1.00 87.50 230 GLY A CA 1
ATOM 1795 C C . GLY A 1 230 ? -16.059 -1.569 1.584 1.00 87.50 230 GLY A C 1
ATOM 1796 O O . GLY A 1 230 ? -15.259 -1.838 0.686 1.00 87.50 230 GLY A O 1
ATOM 1797 N N . ARG A 1 231 ? -17.366 -1.456 1.361 1.00 85.12 231 ARG A N 1
ATOM 1798 C CA . ARG A 1 231 ? -18.017 -1.715 0.071 1.00 85.12 231 ARG A CA 1
ATOM 1799 C C . ARG A 1 231 ? -17.497 -0.827 -1.062 1.00 85.12 231 ARG A C 1
ATOM 1801 O O . ARG A 1 231 ? -17.449 -1.275 -2.202 1.00 85.12 231 ARG A O 1
ATOM 1808 N N . LEU A 1 232 ? -17.094 0.407 -0.757 1.00 85.06 232 LEU A N 1
ATOM 1809 C CA . LEU A 1 232 ? -16.552 1.362 -1.732 1.00 85.06 232 LEU A CA 1
ATOM 1810 C C . LEU A 1 232 ? -15.030 1.223 -1.902 1.00 85.06 232 LEU A C 1
ATOM 1812 O O . LEU A 1 232 ? -14.389 2.091 -2.498 1.00 85.06 232 LEU A O 1
ATOM 1816 N N . GLY A 1 233 ? -14.430 0.175 -1.325 1.00 84.38 233 GLY A N 1
ATOM 1817 C CA . GLY A 1 233 ? -12.986 -0.031 -1.354 1.00 84.38 233 GLY A CA 1
ATOM 1818 C C . GLY A 1 233 ? -12.221 1.082 -0.629 1.00 84.38 233 GLY A C 1
ATOM 1819 O O . GLY A 1 233 ? -11.121 1.474 -1.026 1.00 84.38 233 GLY A O 1
ATOM 1820 N N . ILE A 1 234 ? -12.850 1.664 0.397 1.00 88.81 234 ILE A N 1
ATOM 1821 C CA . ILE A 1 234 ? -12.223 2.608 1.323 1.00 88.81 234 ILE A CA 1
ATOM 1822 C C . ILE A 1 234 ? -11.965 1.853 2.633 1.00 88.81 234 ILE A C 1
ATOM 1824 O O . ILE A 1 234 ? -12.916 1.290 3.197 1.00 88.81 234 ILE A O 1
ATOM 1828 N N . PRO A 1 235 ? -10.713 1.818 3.118 1.00 92.56 235 PRO A N 1
ATOM 1829 C CA . PRO A 1 235 ? -10.374 1.148 4.363 1.00 92.56 235 PRO A CA 1
ATOM 1830 C C . PRO A 1 235 ? -10.916 1.921 5.578 1.00 92.56 235 PRO A C 1
ATOM 1832 O O . PRO A 1 235 ? -11.007 3.150 5.561 1.00 92.56 235 PRO A O 1
ATOM 1835 N N . TYR A 1 236 ? -11.297 1.207 6.636 1.00 92.62 236 TYR A N 1
ATOM 1836 C CA . TYR A 1 236 ? -11.748 1.787 7.902 1.00 92.62 236 TYR A CA 1
ATOM 1837 C C . TYR A 1 236 ? -11.377 0.900 9.093 1.00 92.62 236 TYR A C 1
ATOM 1839 O O . TYR A 1 236 ? -11.276 -0.320 8.970 1.00 92.62 236 TYR A O 1
ATOM 1847 N N . LEU A 1 237 ? -11.205 1.523 10.258 1.00 93.00 237 LEU A N 1
ATOM 1848 C CA . LEU A 1 237 ? -10.933 0.816 11.508 1.00 93.00 237 LEU A CA 1
ATOM 1849 C C . LEU A 1 237 ? -12.213 0.208 12.083 1.00 93.00 237 LEU A C 1
ATOM 1851 O O . LEU A 1 237 ? -13.232 0.897 12.200 1.00 93.00 237 LEU A O 1
ATOM 1855 N N . ARG A 1 238 ? -12.144 -1.071 12.459 1.00 92.94 238 ARG A N 1
ATOM 1856 C CA . ARG A 1 238 ? -13.200 -1.784 13.196 1.00 92.94 238 ARG A CA 1
ATOM 1857 C C . ARG A 1 238 ? -12.938 -1.843 14.692 1.00 92.94 238 ARG A C 1
ATOM 1859 O O . ARG A 1 238 ? -13.888 -1.809 15.464 1.00 92.94 238 ARG A O 1
ATOM 1866 N N . GLY A 1 239 ? -11.673 -1.921 15.080 1.00 92.69 239 GLY A N 1
ATOM 1867 C CA . GLY A 1 239 ? -11.265 -2.060 16.467 1.00 92.69 239 GLY A CA 1
ATOM 1868 C C . GLY A 1 239 ? -9.811 -1.666 16.648 1.00 92.69 239 GLY A C 1
ATOM 1869 O O . GLY A 1 239 ? -9.031 -1.693 15.697 1.00 92.69 239 GLY A O 1
ATOM 1870 N N . VAL A 1 240 ? -9.469 -1.288 17.873 1.00 93.19 240 VAL A N 1
ATOM 1871 C CA . VAL A 1 240 ? -8.101 -1.044 18.326 1.00 93.19 240 VAL A CA 1
ATOM 1872 C C . VAL A 1 240 ? -7.991 -1.643 19.717 1.00 93.19 240 VAL A C 1
ATOM 1874 O O . VAL A 1 240 ? -8.877 -1.416 20.544 1.00 93.19 240 VAL A O 1
ATOM 1877 N N . ARG A 1 241 ? -6.926 -2.400 19.978 1.00 93.50 241 ARG A N 1
ATOM 1878 C CA . ARG A 1 241 ? -6.626 -2.921 21.312 1.00 93.50 241 ARG A CA 1
ATOM 1879 C C . ARG A 1 241 ? -5.168 -2.649 21.681 1.00 93.50 241 ARG A C 1
ATOM 1881 O O . ARG A 1 241 ? -4.305 -2.736 20.806 1.00 93.50 241 ARG A O 1
ATOM 1888 N N . PRO A 1 242 ? -4.890 -2.292 22.945 1.00 91.12 242 PRO A N 1
ATOM 1889 C CA . PRO A 1 242 ? -3.522 -2.135 23.406 1.00 91.12 242 PRO A CA 1
ATOM 1890 C C . PRO A 1 242 ? -2.823 -3.496 23.389 1.00 91.12 242 PRO A C 1
ATOM 1892 O O . PRO A 1 242 ? -3.445 -4.532 23.646 1.00 91.12 242 PRO A O 1
ATOM 1895 N N . LEU A 1 243 ? -1.535 -3.477 23.073 1.00 87.81 243 LEU A N 1
ATOM 1896 C CA . LEU A 1 243 ? -0.657 -4.624 23.246 1.00 87.81 243 LEU A CA 1
ATOM 1897 C C . LEU A 1 243 ? -0.025 -4.558 24.648 1.00 87.81 243 LEU A C 1
ATOM 1899 O O . LEU A 1 243 ? 0.214 -3.449 25.135 1.00 87.81 243 LEU A O 1
ATOM 1903 N N . PRO A 1 244 ? 0.169 -5.713 25.310 1.00 73.44 244 PRO A N 1
ATOM 1904 C CA . PRO A 1 244 ? 0.790 -5.787 26.630 1.00 73.44 244 PRO A CA 1
ATOM 1905 C C . PRO A 1 244 ? 2.270 -5.390 26.617 1.00 73.44 244 PRO A C 1
ATOM 1907 O O . PRO A 1 244 ? 2.930 -5.560 25.565 1.00 73.44 244 PRO A O 1
#

Radius of gyration: 21.11 Å; Cα contacts (8 Å, |Δi|>4): 408; chains: 1; bounding box: 62×51×54 Å

pLDDT: mean 83.9, std 13.91, range [37.78, 97.88]